Protein AF-A0A353HPY8-F1 (afdb_monomer)

Structure (mmCIF, N/CA/C/O backbone):
data_AF-A0A353HPY8-F1
#
_entry.id   AF-A0A353HPY8-F1
#
loop_
_atom_site.group_PDB
_atom_site.id
_atom_site.type_symbol
_atom_site.label_atom_id
_atom_site.label_alt_id
_atom_site.label_comp_id
_atom_site.label_asym_id
_atom_site.label_entity_id
_atom_site.label_seq_id
_atom_site.pdbx_PDB_ins_code
_atom_site.Cartn_x
_atom_site.Cartn_y
_atom_site.Cartn_z
_atom_site.occupancy
_atom_site.B_iso_or_equiv
_atom_site.auth_seq_id
_atom_site.auth_comp_id
_atom_site.auth_asym_id
_atom_site.auth_atom_id
_atom_site.pdbx_PDB_model_num
ATOM 1 N N . MET A 1 1 ? -19.200 11.605 12.235 1.00 37.03 1 MET A N 1
ATOM 2 C CA . MET A 1 1 ? -19.856 10.286 12.353 1.00 37.03 1 MET A CA 1
ATOM 3 C C . MET A 1 1 ? -18.985 9.487 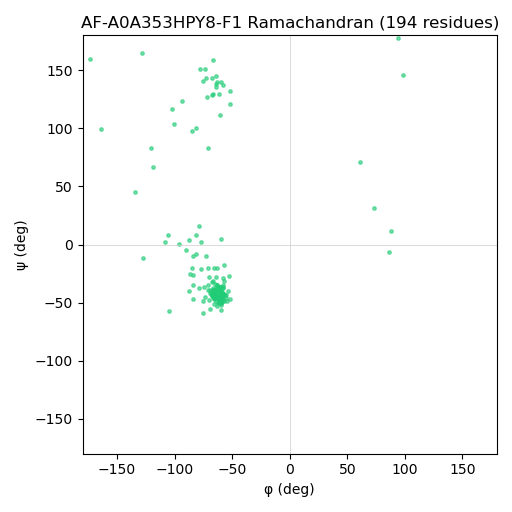13.308 1.00 37.03 1 MET A C 1
ATOM 5 O O . MET A 1 1 ? -17.865 9.171 12.938 1.00 37.03 1 MET A O 1
ATOM 9 N N . ALA A 1 2 ? -19.394 9.345 14.570 1.00 32.19 2 ALA A N 1
ATOM 10 C CA . ALA A 1 2 ? -18.598 8.640 15.575 1.00 32.19 2 ALA A CA 1
ATOM 11 C C . ALA A 1 2 ? -18.643 7.135 15.273 1.00 32.19 2 ALA A C 1
ATOM 13 O O . ALA A 1 2 ? -19.728 6.591 15.072 1.00 32.19 2 ALA A O 1
ATOM 14 N N . PHE A 1 3 ? -17.478 6.497 15.167 1.00 46.81 3 PHE A N 1
ATOM 15 C CA . PHE A 1 3 ? -17.373 5.043 15.061 1.00 46.81 3 PHE A CA 1
ATOM 16 C C . PHE A 1 3 ? -17.915 4.407 16.341 1.00 46.81 3 PHE A C 1
ATOM 18 O O . PHE A 1 3 ? -17.632 4.891 17.432 1.00 46.81 3 PHE A O 1
ATOM 25 N N . ALA A 1 4 ? -18.652 3.305 16.218 1.00 43.03 4 ALA A N 1
ATOM 26 C CA . ALA A 1 4 ? -19.188 2.557 17.357 1.00 43.03 4 ALA A CA 1
ATOM 27 C C . ALA A 1 4 ? -18.137 1.654 18.037 1.00 43.03 4 ALA A C 1
ATOM 29 O O . ALA A 1 4 ? -18.475 0.755 18.803 1.00 43.03 4 ALA A O 1
ATOM 30 N N . SER A 1 5 ? -16.853 1.873 17.759 1.00 50.28 5 SER A N 1
ATOM 31 C CA . SER A 1 5 ? -15.754 1.095 18.309 1.00 50.28 5 SER A CA 1
ATOM 32 C C . SER A 1 5 ? -14.826 2.022 19.089 1.00 50.28 5 SER A C 1
ATOM 34 O O . SER A 1 5 ? -13.763 2.392 18.600 1.00 50.28 5 SER A O 1
ATOM 36 N N . ASP A 1 6 ? -15.173 2.296 20.350 1.00 57.91 6 ASP A N 1
ATOM 37 C CA . ASP A 1 6 ? -14.268 2.836 21.390 1.00 57.91 6 ASP A CA 1
ATOM 38 C C . ASP A 1 6 ? -13.052 1.915 21.666 1.00 57.91 6 ASP A C 1
ATOM 40 O O . ASP A 1 6 ? -12.254 2.128 22.580 1.00 57.91 6 ASP A O 1
ATOM 44 N N . LYS A 1 7 ? -12.905 0.835 20.891 1.00 69.38 7 LYS A N 1
ATOM 45 C CA . LYS A 1 7 ? -11.821 -0.124 20.993 1.00 69.38 7 LYS A CA 1
ATOM 46 C C . LYS A 1 7 ? -10.582 0.406 20.278 1.00 69.38 7 LYS A C 1
ATOM 48 O O . LYS A 1 7 ? -10.433 0.263 19.064 1.00 69.38 7 LYS A O 1
ATOM 53 N N . HIS A 1 8 ? -9.652 0.941 21.062 1.00 77.25 8 HIS A N 1
ATOM 54 C CA . HIS A 1 8 ? -8.287 1.158 20.600 1.00 77.25 8 HIS A CA 1
ATOM 55 C C . HIS A 1 8 ? -7.644 -0.184 20.223 1.00 77.25 8 HIS A C 1
ATOM 57 O O . HIS A 1 8 ? -7.682 -1.126 21.026 1.00 77.25 8 HIS A O 1
ATOM 63 N N . PRO A 1 9 ? -7.052 -0.300 19.024 1.00 82.81 9 PRO A N 1
ATOM 64 C CA . PRO A 1 9 ? -6.385 -1.524 18.628 1.00 82.81 9 PRO A CA 1
ATOM 65 C C . PRO A 1 9 ? -5.139 -1.712 19.499 1.00 82.81 9 PRO A C 1
ATOM 67 O O . PRO A 1 9 ? -4.310 -0.813 19.654 1.00 82.81 9 PRO A O 1
ATOM 70 N N . ALA A 1 10 ? -4.998 -2.891 20.101 1.00 89.44 10 ALA A N 1
ATOM 71 C CA . ALA A 1 10 ? -3.810 -3.201 20.889 1.00 89.44 10 ALA A CA 1
ATOM 72 C C . ALA A 1 10 ? -2.584 -3.296 19.964 1.00 89.44 10 ALA A C 1
ATOM 74 O O . ALA A 1 10 ? -2.678 -3.862 18.875 1.00 89.44 10 ALA A O 1
ATOM 75 N N . TYR A 1 11 ? -1.407 -2.840 20.403 1.00 90.06 11 TYR A N 1
ATOM 76 C CA . TYR A 1 11 ? -0.194 -2.866 19.567 1.00 90.06 11 TYR A CA 1
ATOM 77 C C . TYR A 1 11 ? 0.126 -4.256 18.991 1.00 90.06 11 TYR A C 1
ATOM 79 O O . TYR A 1 11 ? 0.471 -4.375 17.818 1.00 90.06 11 TYR A O 1
ATOM 87 N N . GLY A 1 12 ? -0.052 -5.324 19.778 1.00 93.69 12 GLY A N 1
ATOM 88 C CA . GLY A 1 12 ? 0.147 -6.698 19.300 1.00 93.69 12 GLY A CA 1
ATOM 89 C C . GLY A 1 12 ? -0.875 -7.133 18.242 1.00 93.69 12 GLY A C 1
ATOM 90 O O . GLY A 1 12 ? -0.547 -7.898 17.338 1.00 93.69 12 GLY A O 1
ATOM 91 N N . GLU A 1 13 ? -2.103 -6.613 18.308 1.00 93.69 13 GLU A N 1
ATOM 92 C CA . GLU A 1 13 ? -3.139 -6.878 17.307 1.00 93.69 13 GLU A CA 1
ATOM 93 C C . GLU A 1 13 ? -2.796 -6.208 15.975 1.00 93.69 13 GLU A C 1
ATOM 95 O O . GLU A 1 13 ? -2.914 -6.833 14.925 1.00 93.69 13 GLU A O 1
ATOM 100 N N . VAL A 1 14 ? -2.294 -4.975 16.043 1.00 95.06 14 VAL A N 1
ATOM 101 C CA . VAL A 1 14 ? -1.817 -4.194 14.897 1.00 95.06 14 VAL A CA 1
ATOM 102 C C . VAL A 1 14 ? -0.614 -4.855 14.241 1.00 95.06 14 VAL A C 1
ATOM 104 O O . VAL A 1 14 ? -0.620 -5.054 13.031 1.00 95.06 14 VAL A O 1
ATOM 107 N N . ALA A 1 15 ? 0.387 -5.251 15.029 1.00 96.88 15 ALA A N 1
ATOM 108 C CA . ALA A 1 15 ? 1.559 -5.953 14.517 1.00 96.88 15 ALA A CA 1
ATOM 109 C C . ALA A 1 15 ? 1.169 -7.266 13.820 1.00 96.88 15 ALA A C 1
ATOM 111 O O . ALA A 1 15 ? 1.675 -7.562 12.741 1.00 96.88 15 ALA A O 1
ATOM 112 N N . THR A 1 16 ? 0.222 -8.016 14.396 1.00 97.69 16 THR A N 1
ATOM 113 C CA . THR A 1 16 ? -0.299 -9.255 13.798 1.00 97.69 16 THR A CA 1
ATOM 114 C C . THR A 1 16 ? -1.007 -8.983 12.473 1.00 97.69 16 THR A C 1
ATOM 116 O O . THR A 1 16 ? -0.735 -9.666 11.489 1.00 97.69 16 THR A O 1
ATOM 119 N N . LEU A 1 17 ? -1.875 -7.968 12.416 1.00 97.19 17 LEU A N 1
ATOM 120 C CA . LEU A 1 17 ? -2.553 -7.595 11.176 1.00 97.19 17 LEU A CA 1
ATOM 121 C C . LEU A 1 17 ? -1.546 -7.174 10.099 1.00 97.19 17 LEU A C 1
ATOM 123 O O . LEU A 1 17 ? -1.622 -7.666 8.980 1.00 97.19 17 LEU A O 1
ATOM 127 N N . ILE A 1 18 ? -0.580 -6.314 10.435 1.00 98.12 18 ILE A N 1
ATOM 128 C CA . ILE A 1 18 ? 0.465 -5.883 9.497 1.00 98.12 18 ILE A CA 1
ATOM 129 C C . ILE A 1 18 ? 1.272 -7.088 9.004 1.00 98.12 18 ILE A C 1
ATOM 131 O O . ILE A 1 18 ? 1.556 -7.178 7.813 1.00 98.12 18 ILE A O 1
ATOM 135 N N . ALA A 1 19 ? 1.609 -8.034 9.883 1.00 98.31 19 ALA A N 1
AT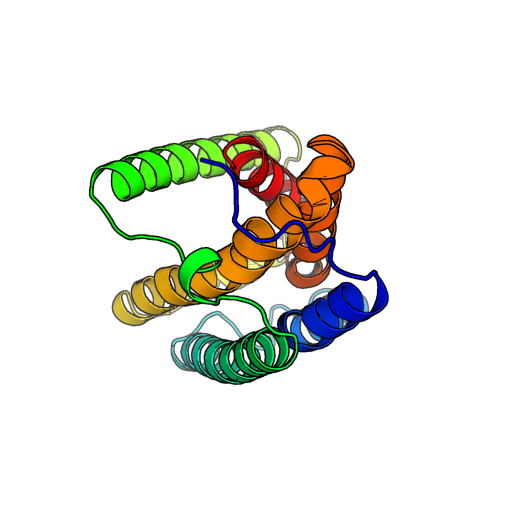OM 136 C CA . ALA A 1 19 ? 2.332 -9.240 9.498 1.00 98.31 19 ALA A CA 1
ATOM 137 C C . ALA A 1 19 ? 1.529 -10.112 8.518 1.00 98.31 19 ALA A C 1
ATOM 139 O O . ALA A 1 19 ? 2.089 -10.559 7.520 1.00 98.31 19 ALA A O 1
ATOM 140 N N . ILE A 1 20 ? 0.227 -10.307 8.760 1.00 98.25 20 ILE A N 1
ATOM 141 C CA . ILE A 1 20 ? -0.655 -11.067 7.860 1.00 98.25 20 ILE A CA 1
ATOM 142 C C . ILE A 1 20 ? -0.805 -10.342 6.518 1.00 98.25 20 ILE A C 1
ATOM 144 O O . ILE A 1 20 ? -0.611 -10.949 5.471 1.00 98.25 20 ILE A O 1
ATOM 148 N N . SER A 1 21 ? -1.140 -9.051 6.543 1.00 97.94 21 SER A N 1
ATOM 149 C CA . SER A 1 21 ? -1.504 -8.306 5.337 1.00 97.94 21 SER A CA 1
ATOM 150 C C . SER A 1 21 ? -0.295 -7.877 4.501 1.00 97.94 21 SER A C 1
ATOM 152 O O . SER A 1 21 ? -0.349 -7.862 3.275 1.00 97.94 21 SER A O 1
ATOM 154 N N . PHE A 1 22 ? 0.805 -7.499 5.144 1.00 98.38 22 PHE A N 1
ATOM 155 C CA . PHE A 1 22 ? 1.928 -6.845 4.472 1.00 98.38 22 PHE A CA 1
ATOM 156 C C . PHE A 1 22 ? 3.274 -7.511 4.737 1.00 98.38 22 PHE A C 1
ATOM 158 O O . PHE A 1 22 ? 4.233 -7.202 4.037 1.00 98.38 22 PHE A O 1
ATOM 165 N N . GLY A 1 23 ? 3.370 -8.442 5.692 1.00 98.06 23 GLY A N 1
ATOM 166 C CA . GLY A 1 23 ? 4.642 -9.054 6.085 1.00 98.06 23 GLY A CA 1
ATOM 167 C C . GLY A 1 23 ? 5.374 -9.723 4.921 1.00 98.06 23 GLY A C 1
ATOM 168 O O . GLY A 1 23 ? 6.576 -9.517 4.757 1.00 98.06 23 GLY A O 1
ATOM 169 N N . TRP A 1 24 ? 4.647 -10.448 4.063 1.00 97.31 24 TRP A N 1
ATOM 170 C CA . TRP A 1 24 ? 5.225 -11.048 2.856 1.00 97.31 24 TRP A CA 1
ATOM 171 C C . TRP A 1 24 ? 5.763 -9.994 1.877 1.00 97.31 24 TRP A C 1
ATOM 173 O O . TRP A 1 24 ? 6.903 -10.099 1.428 1.00 97.31 24 TRP A O 1
ATOM 183 N N . PHE A 1 25 ? 4.988 -8.942 1.595 1.00 97.25 25 PHE A N 1
ATOM 184 C CA . PHE A 1 25 ? 5.401 -7.866 0.689 1.00 97.25 25 PHE A CA 1
ATOM 185 C C . PHE A 1 25 ? 6.577 -7.052 1.246 1.00 97.25 25 PHE A C 1
ATOM 187 O O . PHE A 1 25 ? 7.489 -6.703 0.503 1.00 97.25 25 PHE A O 1
ATOM 194 N N . MET A 1 26 ? 6.611 -6.804 2.559 1.00 97.94 26 MET A N 1
ATOM 195 C CA . MET A 1 26 ? 7.747 -6.171 3.235 1.00 97.94 26 MET A CA 1
ATOM 196 C C . MET A 1 26 ? 9.012 -7.020 3.124 1.00 97.94 26 MET A C 1
ATOM 198 O O . MET A 1 26 ? 10.068 -6.490 2.786 1.00 97.94 26 MET A O 1
ATOM 202 N N . LEU A 1 27 ? 8.914 -8.329 3.377 1.00 96.88 27 LEU A N 1
ATOM 203 C CA . LEU A 1 27 ? 10.048 -9.242 3.247 1.00 96.88 27 LEU A CA 1
ATOM 204 C C . LEU A 1 27 ? 10.565 -9.269 1.805 1.00 96.88 27 LEU A C 1
ATOM 206 O O . LEU A 1 27 ? 11.756 -9.065 1.587 1.00 96.88 27 LEU A O 1
ATOM 210 N N . ALA A 1 28 ? 9.675 -9.450 0.826 1.00 94.75 28 ALA A N 1
ATOM 211 C CA . ALA A 1 28 ? 10.030 -9.438 -0.591 1.00 94.75 28 ALA A CA 1
ATOM 212 C C . ALA A 1 28 ? 10.677 -8.107 -1.008 1.00 94.75 28 ALA A C 1
ATOM 214 O O . ALA A 1 28 ? 11.677 -8.096 -1.722 1.00 94.75 28 ALA A O 1
ATOM 215 N N . SER A 1 29 ? 10.156 -6.987 -0.502 1.00 94.69 29 SER A N 1
ATOM 216 C CA . SER A 1 29 ? 10.693 -5.649 -0.749 1.00 94.69 29 SER A CA 1
ATOM 217 C C . SER A 1 29 ? 12.105 -5.472 -0.178 1.00 94.69 29 SER A C 1
ATOM 219 O O . SER A 1 29 ? 12.987 -4.949 -0.858 1.00 94.69 29 SER A O 1
ATOM 221 N N . VAL A 1 30 ? 12.360 -5.960 1.041 1.00 94.81 30 VAL A N 1
ATOM 222 C CA . VAL A 1 30 ? 13.698 -5.939 1.654 1.00 94.81 30 VAL A CA 1
ATOM 223 C C . VAL A 1 30 ? 14.671 -6.830 0.886 1.00 94.81 30 VAL A C 1
ATOM 225 O O . VAL A 1 30 ? 15.778 -6.386 0.593 1.00 94.81 30 VAL A O 1
ATOM 228 N N . LEU A 1 31 ? 14.265 -8.049 0.526 1.00 94.69 31 LEU A N 1
ATOM 229 C CA . LEU A 1 31 ? 15.102 -8.963 -0.255 1.00 94.69 31 LEU A CA 1
ATOM 230 C C . LEU A 1 31 ? 15.462 -8.364 -1.619 1.00 94.69 31 LEU A C 1
ATOM 232 O O . LEU A 1 31 ? 16.625 -8.394 -1.998 1.00 94.69 31 LEU A O 1
ATOM 236 N N . ALA A 1 32 ? 14.517 -7.710 -2.300 1.00 92.12 32 ALA A N 1
ATOM 237 C CA . ALA A 1 32 ? 14.796 -7.016 -3.555 1.00 92.12 32 ALA A CA 1
ATOM 238 C C . ALA A 1 32 ? 15.849 -5.906 -3.395 1.00 92.12 32 ALA A C 1
ATOM 240 O O . ALA A 1 32 ? 16.691 -5.732 -4.271 1.00 92.12 32 ALA A O 1
ATOM 241 N N . VAL A 1 33 ? 15.840 -5.166 -2.281 1.00 92.75 33 VAL A N 1
ATOM 242 C CA . VAL A 1 33 ? 16.875 -4.158 -1.989 1.00 92.75 33 VAL A CA 1
ATOM 243 C C . VAL A 1 33 ? 18.230 -4.818 -1.720 1.00 92.75 33 VAL A C 1
ATOM 245 O O . VAL A 1 33 ? 19.248 -4.326 -2.207 1.00 92.75 33 VAL A O 1
ATOM 248 N N . LEU A 1 34 ? 18.256 -5.917 -0.959 1.00 94.06 34 LEU A N 1
ATOM 249 C CA . LEU A 1 34 ? 19.484 -6.660 -0.650 1.00 94.06 34 LEU A CA 1
ATOM 250 C C . LEU A 1 34 ? 20.111 -7.290 -1.901 1.00 94.06 34 LEU A C 1
ATOM 252 O O . LEU A 1 34 ? 21.334 -7.296 -2.022 1.00 94.06 34 LEU A O 1
ATOM 256 N N . ASP A 1 35 ? 19.283 -7.712 -2.855 1.00 91.56 35 ASP A N 1
ATOM 257 C CA . ASP A 1 35 ? 19.701 -8.245 -4.155 1.00 91.56 35 ASP A CA 1
ATOM 258 C C . ASP A 1 35 ? 20.040 -7.143 -5.180 1.00 91.56 35 ASP A C 1
ATOM 260 O O . ASP A 1 35 ? 20.267 -7.423 -6.357 1.00 91.56 35 ASP A O 1
ATOM 264 N N . GLY A 1 36 ? 20.084 -5.873 -4.758 1.00 90.06 36 GLY A N 1
ATOM 265 C CA . GLY A 1 36 ? 20.479 -4.756 -5.617 1.00 90.06 36 GLY A CA 1
ATOM 266 C C . GLY A 1 36 ? 19.431 -4.371 -6.662 1.00 90.06 36 GLY A C 1
ATOM 267 O O . GLY A 1 36 ? 19.793 -3.895 -7.735 1.00 90.06 36 GLY A O 1
ATOM 268 N N . PHE A 1 37 ? 18.146 -4.543 -6.341 1.00 88.31 37 PHE A N 1
ATOM 269 C CA . PHE A 1 37 ? 16.996 -4.288 -7.211 1.00 88.31 37 PHE A CA 1
ATOM 270 C C . PHE A 1 37 ? 17.013 -5.157 -8.478 1.00 88.31 37 PHE A C 1
ATOM 272 O O . PHE A 1 37 ? 17.243 -4.644 -9.573 1.00 88.31 37 PHE A O 1
ATOM 279 N N . PRO A 1 38 ? 16.764 -6.475 -8.374 1.00 80.50 38 PRO A N 1
ATOM 280 C CA . PRO A 1 38 ? 16.817 -7.383 -9.517 1.00 80.50 38 PRO A CA 1
ATOM 281 C C . PRO A 1 38 ? 15.640 -7.134 -10.478 1.00 80.50 38 PRO A C 1
ATOM 283 O O . PRO A 1 38 ? 14.611 -7.803 -10.423 1.00 80.50 38 PRO A O 1
ATOM 286 N N . VAL A 1 39 ? 15.770 -6.153 -11.375 1.00 68.12 39 VAL A N 1
ATOM 287 C CA . VAL A 1 39 ? 14.668 -5.736 -12.262 1.00 68.12 39 VAL A CA 1
ATOM 288 C C . VAL A 1 39 ? 14.439 -6.699 -13.435 1.00 68.12 39 VAL A C 1
ATOM 290 O O . VAL A 1 39 ? 13.359 -6.751 -14.019 1.00 68.12 39 VAL A O 1
ATOM 293 N N . SER A 1 40 ? 15.442 -7.501 -13.780 1.00 57.72 40 SER A N 1
ATOM 294 C CA . SER A 1 40 ? 15.409 -8.437 -14.908 1.00 57.72 40 SER A CA 1
ATOM 295 C C . SER A 1 40 ? 14.693 -9.762 -14.613 1.00 57.72 40 SER A C 1
ATOM 297 O O . SER A 1 40 ? 14.474 -10.539 -15.539 1.00 57.72 40 SER A O 1
ATOM 299 N N . ALA A 1 41 ? 14.312 -10.034 -13.358 1.00 55.41 41 ALA A N 1
ATOM 300 C CA . ALA A 1 41 ? 13.783 -11.341 -12.961 1.00 55.41 41 ALA A CA 1
ATOM 301 C C . ALA A 1 41 ? 12.271 -11.527 -13.215 1.00 55.41 41 ALA A C 1
ATOM 303 O O . ALA A 1 41 ? 11.840 -12.663 -13.404 1.00 55.41 41 ALA A O 1
ATOM 304 N N . ALA A 1 42 ? 11.462 -10.456 -13.253 1.00 64.25 42 ALA A N 1
ATOM 305 C CA . ALA A 1 42 ? 10.027 -10.546 -13.568 1.00 64.25 42 ALA A CA 1
ATOM 306 C C . ALA A 1 42 ? 9.410 -9.173 -13.931 1.00 64.25 42 ALA A C 1
ATOM 308 O O . ALA A 1 42 ? 9.067 -8.405 -13.030 1.00 64.25 42 ALA A O 1
ATOM 309 N N . PRO A 1 43 ? 9.230 -8.831 -15.222 1.00 78.81 43 PRO A N 1
ATOM 310 C CA . PRO A 1 43 ? 8.497 -7.625 -15.606 1.00 78.81 43 PRO A CA 1
ATOM 311 C C . PRO A 1 43 ? 7.012 -7.729 -15.234 1.00 78.81 43 PRO A C 1
ATOM 313 O O . PRO A 1 43 ? 6.465 -8.830 -15.121 1.00 78.81 43 PRO A O 1
ATOM 316 N N . PHE A 1 44 ? 6.331 -6.582 -15.114 1.00 89.56 44 PHE A N 1
ATOM 317 C CA . PHE A 1 44 ? 4.878 -6.571 -14.936 1.00 89.56 44 PHE A CA 1
ATOM 318 C C . PHE A 1 44 ? 4.196 -7.241 -16.137 1.00 89.56 44 PHE A C 1
ATOM 320 O O . PHE A 1 44 ? 4.199 -6.730 -17.259 1.00 89.56 44 PHE A O 1
ATOM 327 N N . SER A 1 45 ? 3.608 -8.401 -15.879 1.00 93.69 45 SER A N 1
ATOM 328 C CA . SER A 1 45 ? 2.876 -9.236 -16.827 1.00 93.69 45 SER A CA 1
ATOM 329 C C . SER A 1 45 ? 1.507 -9.593 -16.254 1.00 93.69 45 SER A C 1
ATOM 331 O O . SER A 1 45 ? 1.284 -9.480 -15.045 1.00 93.69 45 SER A O 1
ATOM 333 N N . ASP A 1 46 ? 0.603 -10.082 -17.102 1.00 96.50 46 ASP A N 1
ATOM 334 C CA . ASP A 1 46 ? -0.705 -10.559 -16.646 1.00 96.50 46 ASP A CA 1
ATOM 335 C C . ASP A 1 46 ? -0.561 -11.636 -15.570 1.00 96.50 46 ASP A C 1
ATOM 337 O O . ASP A 1 46 ? -1.179 -11.541 -14.514 1.00 96.50 46 ASP A O 1
ATOM 341 N N . THR A 1 47 ? 0.329 -12.608 -15.783 1.00 95.62 47 THR A N 1
ATOM 342 C CA . THR A 1 47 ? 0.582 -13.689 -14.825 1.00 95.62 47 THR A CA 1
ATOM 343 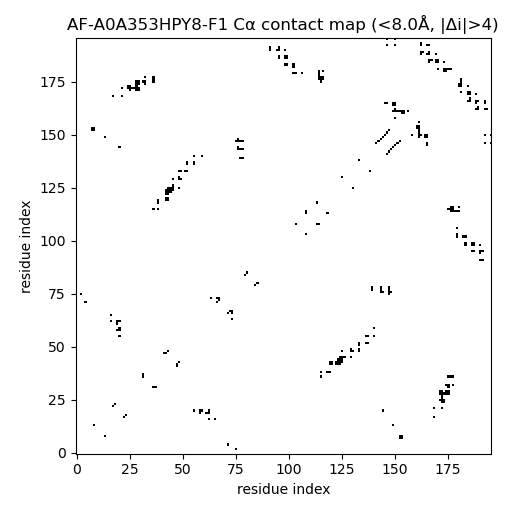C C . THR A 1 47 ? 1.053 -13.159 -13.472 1.00 95.62 47 THR A C 1
ATOM 345 O O . THR A 1 47 ? 0.531 -13.580 -12.440 1.00 95.62 47 THR A O 1
ATOM 348 N N . SER A 1 48 ? 2.009 -12.221 -13.448 1.00 93.69 48 SER A N 1
ATOM 349 C CA . SER A 1 48 ? 2.514 -11.670 -12.183 1.00 93.69 48 SER A CA 1
ATOM 350 C C . SER A 1 48 ? 1.457 -10.843 -11.448 1.00 93.69 48 SER A C 1
ATOM 352 O O . SER A 1 48 ? 1.346 -10.941 -10.229 1.00 93.69 48 SER A O 1
ATOM 354 N N . LEU A 1 49 ? 0.658 -10.051 -12.173 1.00 96.12 49 LEU A N 1
ATOM 355 C CA . LEU A 1 49 ? -0.376 -9.202 -11.572 1.00 96.12 49 LEU A CA 1
ATOM 356 C C . LEU A 1 49 ? -1.588 -10.015 -11.098 1.00 96.12 49 LEU A C 1
ATOM 358 O O . LEU A 1 49 ? -2.134 -9.738 -10.035 1.00 96.12 49 LEU A O 1
ATOM 362 N N . ILE A 1 50 ? -1.976 -11.064 -11.827 1.00 97.75 50 ILE A N 1
ATOM 363 C CA . ILE A 1 50 ? -2.986 -12.024 -11.362 1.00 97.75 50 ILE A CA 1
ATOM 364 C C . ILE A 1 50 ? -2.477 -12.756 -10.115 1.00 97.75 50 ILE A C 1
ATOM 366 O O . ILE A 1 50 ? -3.226 -12.919 -9.154 1.00 97.75 50 ILE A O 1
ATOM 370 N N . GLY A 1 51 ? -1.201 -13.155 -10.090 1.00 96.75 51 GLY A N 1
ATOM 371 C CA . GLY A 1 51 ? -0.573 -13.743 -8.905 1.00 96.75 51 GLY A CA 1
ATOM 372 C C . GLY A 1 51 ? -0.615 -12.815 -7.686 1.00 96.75 51 GLY A C 1
ATOM 373 O O . GLY A 1 51 ? -0.936 -13.269 -6.584 1.00 96.75 51 GLY A O 1
ATOM 374 N N . LEU A 1 52 ? -0.367 -11.514 -7.884 1.00 96.12 52 LEU A N 1
ATOM 375 C CA . LEU A 1 52 ? -0.529 -10.490 -6.849 1.00 96.12 52 LEU A CA 1
ATOM 376 C C . LEU A 1 52 ? -1.974 -10.439 -6.342 1.00 96.12 52 LEU A C 1
ATOM 378 O O . LEU A 1 52 ? -2.189 -10.596 -5.144 1.00 96.12 52 LEU A O 1
ATOM 382 N N . ILE A 1 53 ? -2.953 -10.320 -7.244 1.00 98.06 53 ILE A N 1
ATOM 383 C CA . ILE A 1 53 ? -4.382 -10.296 -6.894 1.00 98.06 53 ILE A CA 1
ATOM 384 C C . ILE A 1 53 ? -4.767 -11.522 -6.058 1.00 98.06 53 ILE A C 1
ATOM 386 O O . ILE A 1 53 ? -5.407 -11.394 -5.018 1.00 98.06 53 ILE A O 1
ATOM 390 N N . VAL A 1 54 ? -4.378 -12.726 -6.489 1.00 98.38 54 VAL A N 1
ATOM 391 C CA . VAL A 1 54 ? -4.683 -13.965 -5.756 1.00 98.38 54 VAL A CA 1
ATOM 392 C C . VAL A 1 54 ? -4.055 -13.937 -4.362 1.00 98.38 54 VAL A C 1
ATOM 394 O O . VAL A 1 54 ? -4.712 -14.299 -3.386 1.00 98.38 54 VAL A O 1
ATOM 397 N N . THR A 1 55 ? -2.810 -13.472 -4.256 1.00 98.00 55 THR A N 1
ATOM 398 C CA . THR A 1 55 ? -2.109 -13.338 -2.973 1.00 98.00 55 THR A CA 1
ATOM 399 C C . THR A 1 55 ? -2.843 -12.369 -2.047 1.00 98.00 55 THR A C 1
ATOM 401 O O . THR A 1 55 ? -3.137 -12.720 -0.907 1.00 98.00 55 THR A O 1
ATOM 404 N N . GLU A 1 56 ? -3.208 -11.184 -2.535 1.00 98.12 56 GLU A N 1
ATOM 405 C CA . GLU A 1 56 ? -3.950 -10.175 -1.770 1.00 98.12 56 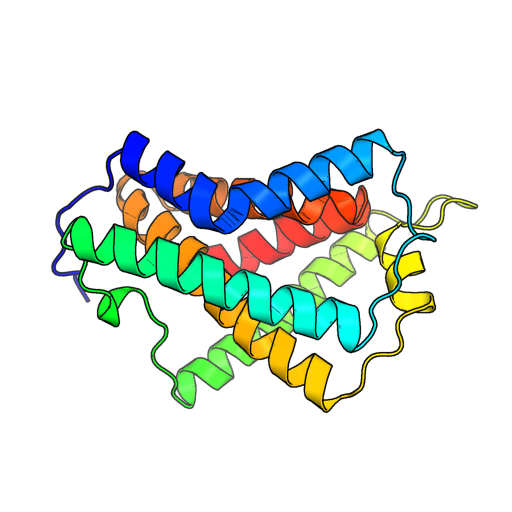GLU A CA 1
ATOM 406 C C . GLU A 1 56 ? -5.327 -10.671 -1.334 1.00 98.12 56 GLU A C 1
ATOM 408 O O . GLU A 1 56 ? -5.733 -10.438 -0.200 1.00 98.12 56 GLU A O 1
ATOM 413 N N . LEU A 1 57 ? -6.041 -11.411 -2.184 1.00 98.31 57 LEU A N 1
ATOM 414 C CA . LEU A 1 57 ? -7.323 -12.008 -1.811 1.00 98.31 57 LEU A CA 1
ATOM 415 C C . LEU A 1 57 ? -7.161 -13.014 -0.666 1.00 98.31 57 LEU A C 1
ATOM 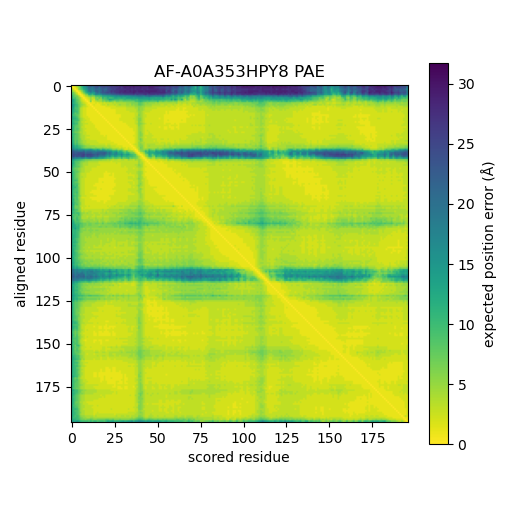417 O O . LEU A 1 57 ? -7.932 -12.977 0.294 1.00 98.31 57 LEU A O 1
ATOM 421 N N . VAL A 1 58 ? -6.146 -13.880 -0.726 1.00 98.56 58 VAL A N 1
ATOM 422 C CA . VAL A 1 58 ? -5.862 -14.851 0.342 1.00 98.56 58 VAL A CA 1
ATOM 423 C C . VAL A 1 58 ? -5.491 -14.135 1.642 1.00 98.56 58 VAL A C 1
ATOM 425 O O . VAL A 1 58 ? -6.119 -14.376 2.676 1.00 98.56 58 VAL A O 1
ATOM 428 N N . LEU A 1 59 ? -4.512 -13.229 1.603 1.00 98.50 59 LEU A N 1
ATOM 429 C CA . LEU A 1 59 ? -4.069 -12.484 2.785 1.00 98.50 59 LEU A CA 1
ATOM 430 C C . LEU A 1 59 ? -5.184 -11.588 3.338 1.00 98.50 59 LEU A C 1
ATOM 432 O O . LEU A 1 59 ? -5.340 -11.469 4.552 1.00 98.50 59 LEU A O 1
ATOM 436 N N . GLY A 1 60 ? -6.010 -11.022 2.463 1.00 97.94 60 GLY A N 1
ATOM 437 C CA . GLY A 1 60 ? -7.128 -10.155 2.811 1.00 97.94 60 GLY A CA 1
ATOM 438 C C . GLY A 1 60 ? -8.227 -10.917 3.532 1.00 97.94 60 GLY A C 1
ATOM 439 O O . GLY A 1 60 ? -8.704 -10.465 4.571 1.00 97.94 60 GLY A O 1
ATOM 440 N N . VAL A 1 61 ? -8.579 -12.112 3.050 1.00 98.31 61 VAL A N 1
ATOM 441 C CA . VAL A 1 61 ? -9.522 -13.004 3.741 1.00 98.31 61 VAL A CA 1
ATOM 442 C C . VAL A 1 61 ? -8.988 -13.402 5.117 1.00 98.31 61 VAL A C 1
ATOM 444 O O . VAL A 1 61 ? -9.738 -13.348 6.092 1.00 98.31 61 VAL A O 1
ATOM 447 N N . LEU A 1 62 ? -7.702 -13.748 5.229 1.00 98.56 62 LEU A N 1
ATOM 448 C CA . LEU A 1 62 ? -7.083 -14.088 6.515 1.00 98.56 62 LEU A CA 1
ATOM 449 C C . LEU A 1 62 ? -7.094 -12.900 7.488 1.00 98.56 62 LEU A C 1
ATOM 451 O O . LEU A 1 62 ? -7.487 -13.054 8.645 1.00 98.56 62 LEU A O 1
ATOM 455 N N . ALA A 1 63 ? -6.721 -11.710 7.020 1.00 98.19 63 ALA A N 1
ATOM 456 C CA . ALA A 1 63 ? -6.696 -10.485 7.810 1.00 98.19 63 ALA A CA 1
ATOM 457 C C . ALA A 1 63 ? -8.100 -10.061 8.269 1.00 98.19 63 ALA A C 1
ATOM 459 O O . ALA A 1 63 ? -8.314 -9.781 9.448 1.00 98.19 63 ALA A O 1
ATOM 460 N N . LEU A 1 64 ? -9.091 -10.079 7.373 1.00 97.25 64 LEU A N 1
ATOM 461 C CA . LEU A 1 64 ? -10.485 -9.789 7.716 1.00 97.25 64 LEU A CA 1
ATOM 462 C C . LEU A 1 64 ? -11.069 -10.846 8.661 1.00 97.25 64 LEU A C 1
ATOM 464 O O . LEU A 1 64 ? -11.777 -10.495 9.604 1.00 97.25 64 LEU A O 1
ATOM 468 N N . GLY A 1 65 ? -10.748 -12.127 8.457 1.00 97.81 65 GLY A N 1
ATOM 469 C CA . GLY A 1 65 ? -11.126 -13.215 9.359 1.00 97.81 65 GLY A CA 1
ATOM 470 C C . GLY A 1 65 ? -10.547 -13.021 10.761 1.00 97.81 65 GLY A C 1
ATOM 471 O O . GLY A 1 65 ? -11.270 -13.139 11.752 1.00 97.81 65 GLY A O 1
ATOM 472 N N . TYR A 1 66 ? -9.276 -12.622 10.845 1.00 97.75 66 TYR A N 1
ATOM 473 C CA . TYR A 1 66 ? -8.631 -12.247 12.098 1.00 97.75 66 TYR A CA 1
ATOM 474 C C . TYR A 1 66 ? -9.347 -11.068 12.772 1.00 97.75 66 TYR A C 1
ATOM 476 O O . TYR A 1 66 ? -9.748 -11.180 13.928 1.00 97.75 66 TYR A O 1
ATOM 484 N N . LEU A 1 67 ? -9.608 -9.969 12.059 1.00 95.62 67 LEU A N 1
ATOM 485 C CA . LEU A 1 67 ? -10.329 -8.818 12.620 1.00 95.62 67 LEU A CA 1
ATOM 486 C C . LEU A 1 67 ? -11.744 -9.190 13.083 1.00 95.62 67 LEU A C 1
ATOM 488 O O . LEU A 1 67 ? -12.176 -8.784 14.165 1.00 95.62 67 LEU A O 1
ATOM 492 N N . ARG A 1 68 ? -12.451 -10.029 12.321 1.00 95.50 68 ARG A N 1
ATOM 493 C CA . ARG A 1 68 ? -13.778 -10.527 12.696 1.00 95.50 68 ARG A CA 1
ATOM 494 C C . ARG A 1 68 ? -13.737 -11.363 13.971 1.00 95.50 68 ARG A C 1
ATOM 496 O O . ARG A 1 68 ? -14.618 -11.189 14.816 1.00 95.50 68 ARG A O 1
ATOM 503 N N . TYR A 1 69 ? -12.734 -12.231 14.114 1.00 96.31 69 TYR A N 1
ATOM 504 C CA . TYR A 1 69 ? -12.484 -13.012 15.330 1.00 96.31 69 TYR A CA 1
ATOM 505 C C . TYR A 1 69 ? -12.201 -12.103 16.533 1.00 96.31 69 TYR A C 1
ATOM 507 O O . TYR A 1 69 ? -12.675 -12.354 17.637 1.00 96.31 69 TYR A O 1
ATOM 515 N N . ARG A 1 70 ? -11.506 -10.984 16.307 1.00 93.94 70 ARG A N 1
ATOM 516 C CA . ARG A 1 70 ? -11.235 -9.951 17.318 1.00 93.94 70 ARG A CA 1
ATOM 517 C C . ARG A 1 70 ? -12.435 -9.039 17.612 1.00 93.94 70 ARG A C 1
ATOM 519 O O . ARG A 1 70 ? -12.312 -8.137 18.441 1.00 93.94 70 ARG A O 1
ATOM 526 N N . GLY A 1 71 ? -13.585 -9.276 16.980 1.00 92.69 71 GLY A N 1
ATOM 527 C CA . GLY A 1 71 ? -14.839 -8.569 17.245 1.00 92.69 71 GLY A CA 1
ATOM 528 C C . GLY A 1 71 ? -15.043 -7.281 16.446 1.00 92.69 71 GLY A C 1
ATOM 529 O O . GLY A 1 71 ? -15.962 -6.534 16.761 1.00 92.69 71 GLY A O 1
ATOM 530 N N . TYR A 1 72 ? -14.227 -7.010 15.423 1.00 92.88 72 TYR A N 1
ATOM 531 C CA . TYR A 1 72 ? -14.422 -5.839 14.564 1.00 92.88 72 TYR A CA 1
ATOM 532 C C . TYR A 1 72 ? -15.629 -6.004 13.633 1.00 92.88 72 TYR A C 1
ATOM 534 O O . TYR A 1 72 ? -15.882 -7.081 13.079 1.00 92.88 72 TYR A O 1
ATOM 542 N N . VAL A 1 73 ? -16.342 -4.898 13.410 1.00 92.19 73 VAL A N 1
ATOM 543 C CA . VAL A 1 73 ? -17.425 -4.802 12.427 1.00 92.19 73 VAL A CA 1
ATOM 544 C C . VAL A 1 73 ? -16.818 -4.478 11.063 1.00 92.19 73 VAL A C 1
ATOM 546 O O . VAL A 1 73 ? -16.529 -3.329 10.745 1.00 92.19 73 VAL A O 1
ATOM 549 N N . LEU A 1 74 ? -16.620 -5.502 10.230 1.00 92.56 74 LEU A N 1
ATOM 550 C CA . LEU A 1 74 ? -15.895 -5.363 8.955 1.00 92.56 74 LEU A CA 1
ATOM 551 C C . LEU A 1 74 ? -16.507 -4.328 7.994 1.00 92.56 74 LEU A C 1
ATOM 553 O O . LEU A 1 74 ? -15.790 -3.697 7.225 1.00 92.56 74 LEU A O 1
ATOM 557 N N . GLN A 1 75 ? -17.822 -4.116 8.061 1.00 91.12 75 GLN A N 1
ATOM 558 C CA . GLN A 1 75 ? -18.543 -3.140 7.233 1.00 91.12 75 GLN A CA 1
ATOM 559 C C . GLN A 1 75 ? -18.106 -1.688 7.479 1.00 91.12 75 GLN A C 1
ATOM 561 O O . GLN A 1 75 ? -18.365 -0.820 6.649 1.00 91.12 75 GLN A O 1
ATOM 566 N N . GLU A 1 76 ? -17.485 -1.412 8.625 1.00 89.19 76 GLU A N 1
ATOM 567 C CA . GLU A 1 76 ? -16.963 -0.088 8.957 1.00 89.19 76 GLU A CA 1
ATOM 568 C C . GLU A 1 76 ? -15.556 0.145 8.386 1.00 89.19 76 GLU A C 1
ATOM 570 O O . GLU A 1 76 ? -15.141 1.291 8.218 1.00 89.19 76 GLU A O 1
ATOM 575 N N . LEU A 1 77 ? -14.834 -0.932 8.060 1.00 88.56 77 LEU A N 1
ATOM 576 C CA . LEU A 1 77 ? -13.487 -0.879 7.487 1.00 88.56 77 LEU A CA 1
ATOM 577 C C . LEU A 1 77 ? -13.523 -0.698 5.969 1.00 88.56 77 LEU A C 1
ATOM 579 O O . LEU A 1 77 ? -12.665 -0.022 5.408 1.00 88.56 77 LEU A O 1
ATOM 583 N N . LEU A 1 78 ? -14.519 -1.297 5.314 1.00 88.44 78 LEU A N 1
ATOM 584 C CA . LEU A 1 78 ? -14.626 -1.302 3.860 1.00 88.44 78 LEU A CA 1
ATOM 585 C C . LEU A 1 78 ? -15.090 0.062 3.318 1.00 88.44 78 LEU A C 1
ATOM 587 O O . LEU A 1 78 ? -15.996 0.684 3.890 1.00 88.44 78 LEU A O 1
ATOM 591 N N . PRO A 1 79 ? -14.527 0.524 2.186 1.00 85.44 79 PRO A N 1
ATOM 592 C CA . PRO A 1 79 ? -15.009 1.721 1.517 1.00 85.44 79 PRO A CA 1
ATOM 593 C C . PRO A 1 79 ? -16.445 1.521 1.018 1.00 85.44 79 PRO A C 1
ATOM 595 O O . PRO A 1 79 ? -16.842 0.436 0.592 1.00 85.44 79 PRO A O 1
ATOM 598 N N . ARG A 1 80 ? -17.236 2.597 1.059 1.00 88.75 80 ARG A N 1
ATOM 599 C CA . ARG A 1 80 ? -18.618 2.612 0.563 1.00 88.75 80 ARG A CA 1
ATOM 600 C C . ARG A 1 80 ? -18.637 3.266 -0.819 1.00 88.75 80 ARG A C 1
ATOM 602 O O . ARG A 1 80 ? -18.510 4.489 -0.888 1.00 88.75 80 ARG A O 1
ATOM 609 N N . PRO A 1 81 ? -18.760 2.494 -1.910 1.00 86.56 81 PRO A N 1
ATOM 610 C CA . PRO A 1 81 ? -18.726 3.056 -3.252 1.00 86.56 81 PRO A CA 1
ATOM 611 C C . PRO A 1 81 ? -19.917 3.992 -3.479 1.00 86.56 81 PRO A C 1
ATOM 613 O O . PRO A 1 81 ? -21.049 3.698 -3.097 1.00 86.56 81 PRO A O 1
ATOM 616 N N . GLY A 1 82 ? -19.656 5.127 -4.118 1.00 93.12 82 GLY A N 1
ATOM 617 C CA . GLY A 1 82 ? -20.667 6.112 -4.485 1.00 93.12 82 GLY A CA 1
ATOM 618 C C . GLY A 1 82 ? -20.056 7.219 -5.335 1.00 93.12 82 GLY A C 1
ATOM 619 O O . GLY A 1 82 ? -18.847 7.432 -5.295 1.00 93.12 82 GLY A O 1
ATOM 620 N N . TRP A 1 83 ? -20.877 7.951 -6.091 1.00 93.81 83 TRP A N 1
ATOM 621 C CA . TRP A 1 83 ? -20.374 8.934 -7.062 1.00 93.81 83 TRP A CA 1
ATOM 622 C C . TRP A 1 83 ? -19.525 10.042 -6.453 1.00 93.81 83 TRP A C 1
ATOM 624 O O . TRP A 1 83 ? -18.525 10.447 -7.040 1.00 93.81 83 TRP A O 1
ATOM 634 N N . ARG A 1 84 ? -19.881 10.485 -5.246 1.00 93.75 84 ARG A N 1
ATOM 635 C CA . ARG A 1 84 ? -19.061 11.430 -4.491 1.00 93.75 84 ARG A CA 1
ATOM 636 C C . ARG A 1 84 ? -17.687 10.841 -4.156 1.00 93.75 84 ARG A C 1
ATOM 638 O O . ARG A 1 84 ? -16.687 11.507 -4.385 1.00 93.75 84 ARG A O 1
ATOM 645 N N . GLY A 1 85 ? -17.642 9.590 -3.698 1.00 90.94 85 GLY A N 1
ATOM 646 C CA . GLY A 1 85 ? -16.388 8.886 -3.429 1.00 90.94 85 GLY A CA 1
ATOM 647 C C . GLY A 1 85 ? -15.548 8.679 -4.693 1.00 90.94 85 GLY A 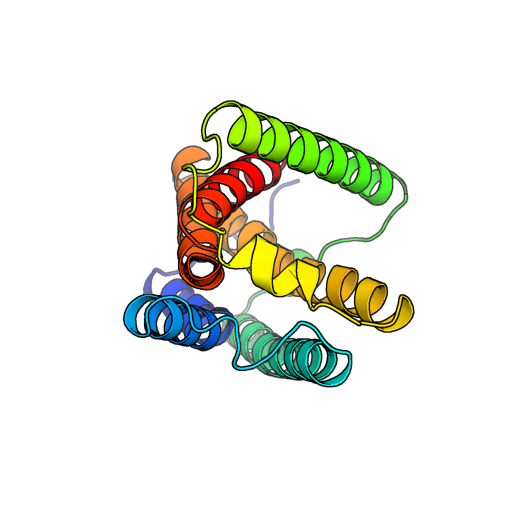C 1
ATOM 648 O O . GLY A 1 85 ? -14.331 8.795 -4.639 1.00 90.94 85 GLY A O 1
ATOM 649 N N . CYS A 1 86 ? -16.176 8.455 -5.853 1.00 91.38 86 CYS A N 1
ATOM 650 C CA . CYS A 1 86 ? -15.464 8.404 -7.134 1.00 91.38 86 CYS A CA 1
ATOM 651 C C . CYS A 1 86 ? -14.824 9.752 -7.492 1.00 91.38 86 CYS A C 1
ATOM 653 O O . CYS A 1 86 ? -13.686 9.775 -7.952 1.00 91.38 86 CYS A O 1
ATOM 655 N N . LEU A 1 87 ? -15.528 10.869 -7.269 1.00 94.38 87 LEU A N 1
ATOM 656 C CA . LEU A 1 87 ? -14.973 12.207 -7.488 1.00 94.38 87 LEU A CA 1
ATOM 657 C C . LEU A 1 87 ? -13.817 12.496 -6.522 1.00 94.38 87 LEU A C 1
ATOM 659 O O . LEU A 1 87 ? -12.767 12.956 -6.956 1.00 94.38 87 LEU A O 1
ATOM 663 N N . GLU A 1 88 ? -13.989 12.192 -5.235 1.00 93.12 88 GLU A N 1
ATOM 664 C CA . GLU A 1 88 ? -12.933 12.317 -4.222 1.00 93.12 88 GLU A CA 1
ATOM 665 C C . GLU A 1 88 ? -11.708 11.471 -4.607 1.00 93.12 88 GLU A C 1
ATOM 667 O O . GLU A 1 88 ? -10.590 11.979 -4.626 1.00 93.12 88 GLU A O 1
ATOM 672 N N . GLY A 1 89 ? -11.916 10.223 -5.037 1.00 91.75 89 GLY A N 1
ATOM 673 C CA . GLY A 1 89 ? -10.856 9.350 -5.540 1.00 91.75 89 GLY A CA 1
ATOM 674 C C . GLY A 1 89 ? -10.154 9.899 -6.786 1.00 91.75 89 GLY A C 1
ATOM 675 O O . GLY A 1 89 ? -8.930 9.839 -6.872 1.00 91.75 89 GLY A O 1
ATOM 676 N N . ALA A 1 90 ? -10.890 10.492 -7.731 1.00 94.00 90 ALA A N 1
ATOM 677 C CA . ALA A 1 90 ? -10.304 11.123 -8.915 1.00 94.00 90 ALA A CA 1
ATOM 678 C C . ALA A 1 90 ? -9.448 12.349 -8.552 1.00 94.00 90 ALA A C 1
ATOM 680 O O . ALA A 1 90 ? -8.352 12.519 -9.089 1.00 94.00 90 ALA A O 1
ATOM 681 N N . LEU A 1 91 ? -9.911 13.174 -7.607 1.00 95.69 91 LEU A N 1
ATOM 682 C CA . LEU A 1 91 ? -9.147 14.314 -7.094 1.00 95.69 91 LEU A CA 1
ATOM 683 C C . LEU A 1 91 ? -7.879 13.855 -6.364 1.00 95.69 91 LEU A C 1
ATOM 685 O O . LEU A 1 91 ? -6.810 14.418 -6.596 1.00 95.69 91 LEU A O 1
ATOM 689 N N . LEU A 1 92 ? -7.971 12.807 -5.540 1.00 94.94 92 LEU A N 1
ATOM 690 C CA . LEU A 1 92 ? -6.817 12.219 -4.854 1.00 94.94 92 LEU A CA 1
ATOM 691 C C . LEU A 1 92 ? -5.821 11.591 -5.826 1.00 94.94 92 LEU A C 1
ATOM 693 O O . LEU A 1 92 ? -4.617 11.749 -5.644 1.00 94.94 92 LEU A O 1
ATOM 697 N N . CYS A 1 93 ? -6.301 10.943 -6.887 1.00 94.38 93 CYS A N 1
ATOM 698 C CA . CYS A 1 93 ? -5.452 10.442 -7.962 1.00 94.38 93 CYS A CA 1
ATOM 699 C C . CYS A 1 93 ? -4.682 11.592 -8.629 1.00 94.38 93 CYS A C 1
ATOM 701 O O . CYS A 1 93 ? -3.458 11.530 -8.736 1.00 94.38 93 CYS A O 1
ATOM 703 N N . GLY A 1 94 ? -5.371 12.681 -8.989 1.00 97.00 94 GLY A N 1
ATOM 704 C CA . GLY A 1 94 ? -4.735 13.877 -9.546 1.00 97.00 94 GLY A CA 1
ATOM 705 C C . GLY A 1 94 ? -3.706 14.506 -8.600 1.00 97.00 94 GLY A C 1
ATOM 706 O O . GLY A 1 94 ? -2.595 14.824 -9.023 1.00 97.00 94 GLY A O 1
ATOM 707 N N . ALA A 1 95 ? -4.034 14.630 -7.311 1.00 97.06 95 ALA A N 1
ATOM 708 C CA . ALA A 1 95 ? -3.118 15.138 -6.291 1.00 97.06 95 ALA A CA 1
ATOM 709 C C . ALA A 1 95 ? -1.896 14.224 -6.097 1.00 97.06 95 ALA A C 1
ATOM 711 O O . ALA A 1 95 ? -0.775 14.714 -5.976 1.00 97.06 95 ALA A O 1
ATOM 712 N N . GLY A 1 96 ? -2.094 12.904 -6.120 1.00 95.88 96 GLY A N 1
ATOM 713 C CA . GLY A 1 96 ? -1.024 11.914 -6.045 1.00 95.88 96 GLY A CA 1
ATOM 714 C C . GLY A 1 96 ? -0.078 11.992 -7.243 1.00 95.88 96 GLY A C 1
ATOM 715 O O . GLY A 1 96 ? 1.137 12.025 -7.055 1.00 95.88 96 GLY A O 1
ATOM 716 N N . ILE A 1 97 ? -0.621 12.105 -8.460 1.00 95.44 97 ILE A N 1
ATOM 717 C CA . ILE A 1 97 ? 0.171 12.307 -9.684 1.00 95.44 97 ILE A CA 1
ATOM 718 C C . ILE A 1 97 ? 0.984 13.599 -9.576 1.00 95.44 97 ILE A C 1
ATOM 720 O O . ILE A 1 97 ? 2.194 13.572 -9.789 1.00 95.44 97 ILE A O 1
ATOM 724 N N . ALA A 1 98 ? 0.349 14.710 -9.191 1.00 96.44 98 ALA A N 1
ATOM 725 C CA . ALA A 1 98 ? 1.029 15.993 -9.031 1.00 96.44 98 ALA A CA 1
ATOM 726 C C . ALA A 1 98 ? 2.162 15.917 -7.994 1.00 96.44 98 ALA A C 1
ATOM 728 O O . ALA A 1 98 ? 3.262 16.407 -8.246 1.00 96.44 98 ALA A O 1
ATOM 729 N N . ALA A 1 99 ? 1.926 15.256 -6.857 1.00 94.75 99 ALA A N 1
ATOM 730 C CA . ALA A 1 99 ? 2.942 15.053 -5.831 1.00 94.75 99 ALA A CA 1
ATOM 731 C C . ALA A 1 99 ? 4.129 14.228 -6.354 1.00 94.75 99 ALA A C 1
ATOM 733 O O . ALA A 1 99 ? 5.275 14.609 -6.129 1.00 94.75 99 ALA A O 1
ATOM 734 N N . CYS A 1 100 ? 3.873 13.152 -7.105 1.00 91.56 100 CYS A N 1
ATOM 735 C CA . CYS A 1 100 ? 4.932 12.351 -7.726 1.00 91.56 100 CYS A CA 1
ATOM 736 C C . CYS A 1 100 ? 5.710 13.155 -8.781 1.00 91.56 100 CYS A C 1
ATOM 738 O O . CYS A 1 100 ? 6.933 13.102 -8.804 1.00 91.56 100 CYS A O 1
ATOM 740 N N . THR A 1 101 ? 5.035 13.984 -9.585 1.00 92.38 101 THR A N 1
ATOM 741 C CA . THR A 1 101 ? 5.706 14.868 -10.557 1.00 92.38 101 THR A CA 1
ATOM 742 C C . THR A 1 101 ? 6.634 15.878 -9.874 1.00 92.38 101 THR A C 1
ATOM 744 O O . THR A 1 101 ? 7.709 16.178 -10.389 1.00 92.38 101 THR A O 1
ATOM 747 N N . VAL A 1 102 ? 6.255 16.395 -8.700 1.00 92.69 102 VAL A N 1
ATOM 748 C CA . VAL A 1 102 ? 7.137 17.260 -7.901 1.00 92.69 102 VAL A CA 1
ATOM 749 C C . VAL A 1 102 ? 8.371 16.492 -7.426 1.00 92.69 102 VAL A C 1
ATOM 751 O O . VAL A 1 102 ? 9.473 17.033 -7.488 1.00 92.69 102 VAL A O 1
ATOM 754 N N . VAL A 1 103 ? 8.216 15.238 -6.992 1.00 90.44 103 VAL A N 1
ATOM 755 C CA . VAL A 1 103 ? 9.354 14.386 -6.611 1.00 90.44 103 VAL A CA 1
ATOM 756 C C . VAL A 1 103 ? 10.307 14.199 -7.788 1.00 90.44 103 VAL A C 1
ATOM 758 O O . VAL A 1 103 ? 11.499 14.452 -7.630 1.00 90.44 103 VAL A O 1
ATOM 761 N N . ASP A 1 104 ? 9.789 13.855 -8.967 1.00 87.62 104 ASP A N 1
ATOM 762 C CA . ASP A 1 104 ? 10.600 13.665 -10.177 1.00 87.62 104 ASP A CA 1
ATOM 763 C C . ASP A 1 104 ? 11.357 14.945 -10.576 1.00 87.62 104 ASP A C 1
ATOM 765 O O . ASP A 1 104 ? 12.508 14.888 -11.012 1.00 87.62 104 ASP A O 1
ATOM 769 N N . ALA A 1 105 ? 10.742 16.117 -10.387 1.00 89.38 105 ALA A N 1
ATOM 770 C CA . ALA A 1 105 ? 11.374 17.406 -10.662 1.00 89.38 105 ALA A CA 1
ATOM 771 C C . ALA A 1 105 ? 12.483 17.765 -9.654 1.00 89.38 105 ALA A C 1
ATOM 773 O O . ALA A 1 105 ? 13.470 18.403 -10.023 1.00 89.38 105 ALA A O 1
ATOM 774 N N . LEU A 1 106 ? 12.325 17.383 -8.382 1.00 89.62 106 LEU A N 1
ATOM 775 C CA . LEU A 1 106 ? 13.276 17.693 -7.307 1.00 89.62 106 LEU A CA 1
ATOM 776 C C . LEU A 1 106 ? 14.406 16.666 -7.182 1.00 89.62 106 LEU A C 1
ATOM 778 O O . LEU A 1 106 ? 15.483 16.999 -6.687 1.00 89.62 106 LEU A O 1
ATOM 782 N N . LEU A 1 107 ? 14.171 15.430 -7.620 1.00 86.88 107 LEU A N 1
ATOM 783 C CA . LEU A 1 107 ? 15.120 14.321 -7.579 1.00 86.88 107 LEU A CA 1
ATOM 784 C C . LEU A 1 107 ? 15.411 13.828 -9.003 1.00 86.88 107 LEU A C 1
ATOM 786 O O . LEU A 1 107 ? 15.055 12.699 -9.345 1.00 86.88 107 LEU A O 1
ATOM 790 N N . PRO A 1 108 ? 16.063 14.650 -9.848 1.00 75.69 108 PRO A N 1
ATOM 791 C CA . PRO A 1 108 ? 16.356 14.248 -11.212 1.00 75.69 108 PRO A CA 1
ATOM 792 C C . PRO A 1 108 ? 17.220 12.987 -11.215 1.00 75.69 108 PRO A C 1
ATOM 794 O O . PRO A 1 108 ? 18.159 12.847 -10.420 1.00 75.69 108 PRO A O 1
ATOM 797 N N . ALA A 1 109 ? 16.907 12.080 -12.141 1.00 74.81 109 ALA A N 1
ATOM 798 C CA . ALA A 1 109 ? 17.669 10.857 -12.330 1.00 74.81 109 ALA A CA 1
ATOM 799 C C . ALA A 1 109 ? 19.160 11.187 -12.478 1.00 74.81 109 ALA A C 1
ATOM 801 O O . ALA A 1 109 ? 19.554 12.072 -13.245 1.00 74.81 109 ALA A O 1
ATOM 802 N N . ARG A 1 110 ? 20.009 10.468 -11.737 1.00 75.00 110 ARG A N 1
ATOM 803 C CA . ARG A 1 110 ? 21.456 10.615 -11.902 1.00 75.00 110 ARG A CA 1
ATOM 804 C C . ARG A 1 110 ? 21.830 10.151 -13.313 1.00 75.00 110 ARG A C 1
ATOM 806 O O . ARG A 1 110 ? 21.369 9.084 -13.721 1.00 75.00 110 ARG A O 1
ATOM 813 N N . PRO A 1 111 ? 22.679 10.888 -14.051 1.00 68.88 111 PRO A N 1
ATOM 814 C CA . PRO A 1 111 ? 23.133 10.451 -15.366 1.00 68.88 111 PRO A CA 1
ATOM 815 C C . PRO A 1 111 ? 23.702 9.025 -15.303 1.00 68.88 111 PRO A C 1
ATOM 817 O O . PRO A 1 111 ? 24.632 8.763 -14.544 1.00 68.88 111 PRO A O 1
ATOM 820 N N . GLY A 1 112 ? 23.116 8.099 -16.067 1.00 66.25 112 GLY A N 1
ATOM 821 C CA . GLY A 1 112 ? 23.515 6.685 -16.106 1.00 66.25 112 GLY A CA 1
ATOM 822 C C . GLY A 1 112 ? 22.885 5.774 -15.042 1.00 66.25 112 GLY A C 1
ATOM 823 O O . GLY A 1 112 ? 23.063 4.562 -15.126 1.00 66.25 112 GLY A O 1
ATOM 824 N N . ALA A 1 113 ? 22.125 6.306 -14.080 1.00 75.19 113 ALA A N 1
ATOM 825 C CA . ALA A 1 113 ? 21.324 5.504 -13.158 1.00 75.19 113 ALA A CA 1
ATOM 826 C C . ALA A 1 113 ? 19.901 5.353 -13.709 1.00 75.19 113 ALA A C 1
ATOM 828 O O . ALA A 1 113 ? 19.221 6.347 -13.958 1.00 75.19 113 ALA A O 1
ATOM 829 N N . VAL A 1 114 ? 19.443 4.115 -13.892 1.00 76.69 114 VAL A N 1
ATOM 830 C CA . VAL A 1 114 ? 18.048 3.844 -14.255 1.00 76.69 114 VAL A CA 1
ATOM 831 C C . VAL A 1 114 ? 17.318 3.369 -13.007 1.00 76.69 114 VAL A C 1
ATOM 833 O O . VAL A 1 114 ? 17.658 2.319 -12.462 1.00 76.69 114 VAL A O 1
ATOM 836 N N . GLU A 1 115 ? 16.324 4.136 -12.562 1.00 85.94 115 GLU A N 1
ATOM 837 C CA . GLU A 1 115 ? 15.523 3.791 -11.386 1.00 85.94 115 GLU A CA 1
ATOM 838 C C . GLU A 1 115 ? 14.847 2.416 -11.564 1.00 85.94 115 GLU A C 1
ATOM 840 O O . GLU A 1 115 ? 14.308 2.138 -12.644 1.00 85.94 115 GLU A O 1
ATOM 845 N N . PRO A 1 116 ? 14.831 1.556 -10.527 1.00 88.19 116 PRO A N 1
ATOM 846 C CA . PRO A 1 116 ? 14.247 0.219 -10.608 1.00 88.19 116 PRO A CA 1
ATOM 847 C C . PRO A 1 116 ? 12.814 0.214 -11.140 1.00 88.19 116 PRO A C 1
ATOM 849 O O . PRO A 1 116 ? 12.499 -0.520 -12.075 1.00 88.19 116 PRO A O 1
ATOM 852 N N . VAL A 1 117 ? 11.956 1.095 -10.618 1.00 86.69 117 VAL A N 1
ATOM 853 C CA . VAL A 1 117 ? 10.561 1.203 -11.068 1.00 86.69 117 VAL A CA 1
ATOM 854 C C . VAL A 1 117 ? 10.445 1.571 -12.552 1.00 86.69 117 VAL A C 1
ATOM 856 O O . VAL A 1 117 ? 9.600 1.021 -13.258 1.00 86.69 117 VAL A O 1
ATOM 859 N N . ALA A 1 118 ? 11.330 2.428 -13.069 1.00 86.94 118 ALA A N 1
ATOM 860 C CA . ALA A 1 118 ? 11.331 2.803 -14.480 1.00 86.94 118 ALA A CA 1
ATOM 861 C C . ALA A 1 118 ? 11.702 1.610 -15.377 1.00 86.94 118 ALA A C 1
ATOM 863 O O . ALA A 1 118 ? 11.084 1.400 -16.421 1.00 86.94 118 ALA A O 1
ATOM 864 N N . GLN A 1 119 ? 12.659 0.782 -14.948 1.00 87.69 119 GLN A N 1
ATOM 865 C CA . GLN A 1 119 ? 13.025 -0.447 -15.659 1.00 87.69 119 GLN A CA 1
ATOM 866 C C . GLN A 1 119 ? 11.893 -1.491 -15.640 1.00 87.69 119 GLN A C 1
ATOM 868 O O . GLN A 1 119 ? 11.647 -2.148 -16.657 1.00 87.69 119 GLN A O 1
ATOM 873 N N . MET A 1 120 ? 11.178 -1.628 -14.515 1.00 87.19 120 MET A N 1
ATOM 874 C CA . MET A 1 120 ? 10.009 -2.513 -14.412 1.00 87.19 120 MET A CA 1
ATOM 875 C C . MET A 1 120 ? 8.907 -2.082 -15.388 1.00 87.19 120 MET A C 1
ATOM 877 O O . MET A 1 120 ? 8.332 -2.921 -16.083 1.00 87.19 120 MET A O 1
ATOM 881 N N . LEU A 1 121 ? 8.644 -0.773 -15.474 1.00 88.19 121 LEU A N 1
ATOM 882 C CA . LEU A 1 121 ? 7.637 -0.195 -16.366 1.00 88.19 121 LEU A CA 1
ATOM 883 C C . LEU A 1 121 ? 8.025 -0.294 -17.847 1.00 88.19 121 LEU A C 1
ATOM 885 O O . LEU A 1 121 ? 7.172 -0.605 -18.674 1.00 88.19 121 LEU A O 1
ATOM 889 N N . ALA A 1 122 ? 9.299 -0.100 -18.199 1.00 88.88 122 ALA A N 1
ATOM 890 C CA . ALA A 1 122 ? 9.763 -0.197 -19.588 1.00 88.88 122 ALA A CA 1
ATOM 891 C C . ALA A 1 122 ? 9.472 -1.578 -20.214 1.00 88.88 122 ALA A C 1
ATOM 893 O O . ALA A 1 122 ? 9.118 -1.693 -21.396 1.00 88.88 122 ALA A O 1
ATOM 894 N N . ASN A 1 123 ? 9.561 -2.626 -19.393 1.00 85.38 123 ASN A N 1
ATOM 895 C CA . ASN A 1 123 ? 9.321 -4.011 -19.790 1.00 85.38 123 ASN A CA 1
ATOM 896 C C . ASN A 1 123 ? 7.894 -4.498 -19.487 1.00 85.38 123 ASN A C 1
ATOM 898 O O . ASN A 1 123 ? 7.566 -5.641 -19.799 1.00 85.38 123 ASN A O 1
ATOM 902 N N . ALA A 1 124 ? 7.036 -3.649 -18.913 1.00 91.31 124 ALA A N 1
ATOM 903 C CA . ALA A 1 124 ? 5.670 -4.007 -18.559 1.00 91.31 124 ALA A CA 1
ATOM 904 C C . ALA A 1 124 ? 4.829 -4.276 -19.812 1.00 91.31 124 ALA A C 1
ATOM 906 O O . ALA A 1 124 ? 4.790 -3.465 -20.743 1.00 91.31 124 ALA A O 1
ATOM 907 N N . ARG A 1 125 ? 4.140 -5.417 -19.839 1.00 93.38 125 ARG A N 1
ATOM 908 C CA . ARG A 1 125 ? 3.211 -5.800 -20.913 1.00 93.38 125 ARG A CA 1
ATOM 909 C C . ARG A 1 125 ? 1.880 -6.361 -20.375 1.00 93.38 125 ARG A C 1
ATOM 911 O O . ARG A 1 125 ? 1.445 -7.401 -20.867 1.00 93.38 125 ARG A O 1
ATOM 918 N N . PRO A 1 126 ? 1.232 -5.741 -19.369 1.00 95.75 126 PRO A N 1
ATOM 919 C CA . PRO A 1 126 ? -0.069 -6.208 -18.920 1.00 95.75 126 PRO A CA 1
ATOM 920 C C . PRO A 1 126 ? -1.186 -5.768 -19.874 1.00 95.75 126 PRO A C 1
ATOM 922 O O . PRO A 1 126 ? -1.121 -4.709 -20.505 1.00 95.75 126 PRO A O 1
ATOM 925 N N . THR A 1 127 ? -2.245 -6.561 -19.952 1.00 97.25 127 THR A N 1
ATOM 926 C CA . THR A 1 127 ? -3.485 -6.180 -20.622 1.00 97.25 127 THR A CA 1
ATOM 927 C C . THR A 1 127 ? -4.250 -5.157 -19.786 1.00 97.25 127 THR A C 1
ATOM 929 O O . THR A 1 127 ? -4.198 -5.148 -18.555 1.00 97.25 127 THR A O 1
ATOM 932 N N . MET A 1 128 ? -5.022 -4.295 -20.454 1.00 97.81 128 MET A N 1
ATOM 933 C CA . MET A 1 128 ? -5.798 -3.247 -19.778 1.00 97.81 128 MET A CA 1
ATOM 934 C C . MET A 1 128 ? -6.771 -3.816 -18.736 1.00 97.81 128 MET A C 1
ATOM 936 O O . MET A 1 128 ? -6.956 -3.228 -17.677 1.00 97.81 128 MET A O 1
ATOM 940 N N . ILE A 1 129 ? -7.372 -4.979 -19.009 1.00 98.19 129 ILE A N 1
ATOM 941 C CA . ILE A 1 129 ? -8.298 -5.618 -18.069 1.00 98.19 129 ILE A CA 1
ATOM 942 C C . ILE A 1 129 ? -7.601 -6.024 -16.767 1.00 98.19 129 ILE A C 1
ATOM 944 O O . ILE A 1 129 ? -8.160 -5.814 -15.693 1.00 98.19 129 ILE A O 1
ATOM 948 N N . VAL A 1 130 ? -6.368 -6.535 -16.845 1.00 98.00 130 VAL A N 1
ATOM 949 C CA . VAL A 1 130 ? -5.584 -6.893 -15.659 1.00 98.00 130 VAL A CA 1
ATOM 950 C C . VAL A 1 130 ? -5.120 -5.643 -14.919 1.00 98.00 130 VAL A C 1
ATOM 952 O O . VAL A 1 130 ? -5.199 -5.622 -13.694 1.00 98.00 130 VAL A O 1
ATOM 955 N N . VAL A 1 131 ? -4.723 -4.581 -15.633 1.00 96.88 131 VAL A N 1
ATOM 956 C CA . VAL A 1 131 ? -4.390 -3.281 -15.020 1.00 96.88 131 VAL A CA 1
ATOM 957 C C . VAL A 1 131 ? -5.574 -2.735 -14.219 1.00 96.88 131 VAL A C 1
ATOM 959 O O . VAL A 1 131 ? -5.420 -2.389 -13.054 1.00 96.88 131 VAL A O 1
ATOM 962 N N . LEU A 1 132 ? -6.775 -2.715 -14.801 1.00 97.19 132 LEU A N 1
ATOM 963 C CA . LEU A 1 132 ? -7.973 -2.247 -14.101 1.00 97.19 132 LEU A CA 1
ATOM 964 C C . LEU A 1 132 ? -8.309 -3.128 -12.892 1.00 97.19 132 LEU A C 1
ATOM 966 O O . LEU A 1 132 ? -8.629 -2.607 -11.823 1.00 97.19 132 LEU A O 1
ATOM 970 N N . ALA A 1 133 ? -8.217 -4.452 -13.045 1.00 97.75 133 ALA A N 1
ATOM 971 C CA . ALA A 1 133 ? -8.486 -5.390 -11.963 1.00 97.75 133 ALA A CA 1
ATOM 972 C C . ALA A 1 133 ? -7.518 -5.196 -10.788 1.00 97.75 133 ALA A C 1
ATOM 974 O O . ALA A 1 133 ? -7.969 -5.107 -9.646 1.00 97.75 133 ALA A O 1
ATOM 975 N N . VAL A 1 134 ? -6.212 -5.079 -11.059 1.00 97.44 134 VAL A N 1
ATOM 976 C CA . VAL A 1 134 ? -5.220 -4.863 -10.001 1.00 97.44 134 VAL A CA 1
ATOM 977 C C . VAL A 1 134 ? -5.392 -3.487 -9.371 1.00 97.44 134 VAL A C 1
ATOM 979 O O . VAL A 1 134 ? -5.429 -3.413 -8.154 1.00 97.44 134 VAL A O 1
ATOM 982 N N . SER A 1 135 ? -5.616 -2.413 -10.138 1.00 94.88 135 SER A N 1
ATOM 983 C CA . SER A 1 135 ? -5.822 -1.074 -9.566 1.00 94.88 135 SER A CA 1
ATOM 984 C C . SER A 1 135 ? -7.003 -1.017 -8.593 1.00 94.88 135 SER A C 1
ATOM 986 O O . SER A 1 135 ? -6.926 -0.331 -7.577 1.00 94.88 135 SER A O 1
ATOM 988 N N . VAL A 1 136 ? -8.088 -1.745 -8.876 1.00 95.00 136 VAL A N 1
ATOM 989 C CA . VAL A 1 136 ? -9.248 -1.813 -7.977 1.00 95.00 136 VAL A CA 1
ATOM 990 C C . VAL A 1 136 ? -8.971 -2.703 -6.767 1.00 95.00 136 VAL A C 1
ATOM 992 O O . VAL A 1 136 ? -9.257 -2.293 -5.645 1.00 95.00 136 VAL A O 1
ATOM 995 N N . LEU A 1 137 ? -8.450 -3.916 -6.973 1.00 97.19 137 LEU A N 1
ATOM 996 C CA . LEU A 1 137 ? -8.288 -4.895 -5.895 1.00 97.19 137 LEU A CA 1
ATOM 997 C C . LEU A 1 137 ? -7.139 -4.541 -4.950 1.00 97.19 137 LEU A C 1
ATOM 999 O O . LEU A 1 137 ? -7.359 -4.552 -3.741 1.00 97.19 137 LEU A O 1
ATOM 1003 N N . ASN A 1 138 ? -5.979 -4.150 -5.481 1.00 97.12 138 ASN A N 1
ATOM 1004 C CA . ASN A 1 138 ? -4.845 -3.690 -4.679 1.00 97.12 138 ASN A CA 1
ATOM 1005 C C . ASN A 1 138 ? -5.208 -2.403 -3.926 1.00 97.12 138 ASN A C 1
ATOM 1007 O O . ASN A 1 138 ? -5.028 -2.337 -2.714 1.00 97.12 138 ASN A O 1
ATOM 1011 N N . GLY A 1 139 ? -5.837 -1.428 -4.596 1.00 94.81 139 GLY A N 1
ATOM 1012 C CA . GLY A 1 139 ? -6.304 -0.208 -3.933 1.00 94.81 139 GLY A CA 1
ATOM 1013 C C . GLY A 1 139 ? -7.305 -0.500 -2.810 1.00 94.81 139 GLY A C 1
ATOM 1014 O O . GLY A 1 139 ? -7.156 -0.018 -1.690 1.00 94.81 139 GLY A O 1
ATOM 1015 N N . LEU A 1 140 ? -8.305 -1.352 -3.062 1.00 95.69 140 LEU A N 1
ATOM 1016 C CA . LEU A 1 140 ? -9.259 -1.771 -2.032 1.00 95.69 140 LEU A CA 1
ATOM 1017 C C . LEU A 1 140 ? -8.559 -2.465 -0.857 1.00 95.69 140 LEU A C 1
ATOM 1019 O O . LEU A 1 140 ? -8.881 -2.183 0.300 1.00 95.69 140 LEU A O 1
ATOM 1023 N N . TYR A 1 141 ? -7.630 -3.372 -1.150 1.00 97.94 141 TYR A N 1
ATOM 1024 C CA . TYR A 1 141 ? -6.861 -4.116 -0.164 1.00 97.94 141 TYR A CA 1
ATOM 1025 C C . TYR A 1 141 ? -6.052 -3.177 0.734 1.00 97.94 141 TYR A C 1
ATOM 1027 O O . TYR A 1 141 ? -6.226 -3.178 1.956 1.00 97.94 141 TYR A O 1
ATOM 1035 N N . GLU A 1 142 ? -5.212 -2.336 0.133 1.00 97.56 142 GLU A N 1
ATOM 1036 C CA . GLU A 1 142 ? -4.339 -1.420 0.854 1.00 97.56 142 GLU A CA 1
ATOM 1037 C C . GLU A 1 142 ? -5.142 -0.418 1.678 1.00 97.56 142 GLU A C 1
ATOM 1039 O O . GLU A 1 142 ? -4.911 -0.307 2.882 1.00 97.56 142 GLU A O 1
ATOM 1044 N N . GLU A 1 143 ? -6.126 0.264 1.084 1.00 95.75 143 GLU A N 1
ATOM 1045 C CA . GLU A 1 143 ? -6.856 1.315 1.797 1.00 95.75 143 GLU A CA 1
ATOM 1046 C C . GLU A 1 143 ? -7.760 0.763 2.906 1.00 95.75 143 GLU A C 1
ATOM 1048 O O . GLU A 1 143 ? -7.962 1.437 3.919 1.00 95.75 143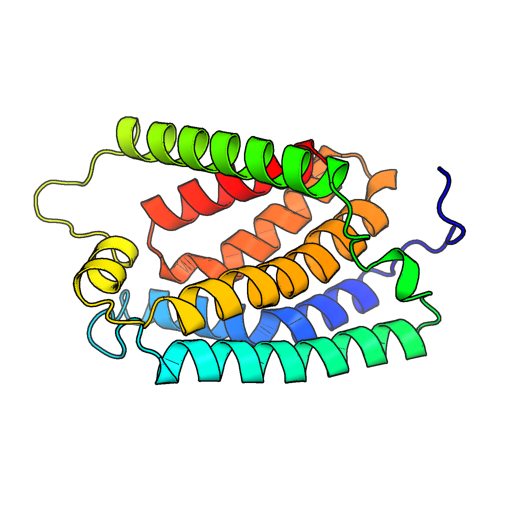 GLU A O 1
ATOM 1053 N N . THR A 1 144 ? -8.258 -0.475 2.786 1.00 96.31 144 THR A N 1
ATOM 1054 C CA . THR A 1 144 ? -9.030 -1.118 3.865 1.00 96.31 144 THR A CA 1
ATOM 1055 C C . THR A 1 144 ? -8.182 -1.284 5.126 1.00 96.31 144 THR A C 1
ATOM 1057 O O . THR A 1 144 ? -8.640 -0.971 6.228 1.00 96.31 144 THR A O 1
ATOM 1060 N N . PHE A 1 145 ? -6.941 -1.757 4.993 1.00 97.50 145 PHE A N 1
ATOM 1061 C CA . PHE A 1 145 ? -6.085 -2.016 6.153 1.00 97.50 145 PHE A CA 1
ATOM 1062 C C . PHE A 1 145 ? -5.298 -0.781 6.593 1.00 97.50 145 PHE A C 1
ATOM 1064 O O . PHE A 1 145 ? -5.186 -0.524 7.790 1.00 97.50 145 PHE A O 1
ATOM 1071 N N . LEU A 1 146 ? -4.779 0.011 5.659 1.00 96.94 146 LEU A N 1
ATOM 1072 C CA . LEU A 1 146 ? -3.980 1.187 5.980 1.00 96.94 146 LEU A CA 1
ATOM 1073 C C . LEU A 1 146 ? -4.851 2.340 6.477 1.00 96.94 146 LEU A C 1
ATOM 1075 O O . LEU A 1 146 ? -4.705 2.769 7.619 1.00 96.94 146 LEU A O 1
ATOM 1079 N N . LEU A 1 147 ? -5.805 2.813 5.680 1.00 94.94 147 LEU A N 1
ATOM 1080 C CA . LEU A 1 147 ? -6.643 3.941 6.088 1.00 94.94 147 LEU A CA 1
ATOM 1081 C C . LEU A 1 147 ? -7.821 3.491 6.954 1.00 94.94 147 LEU A C 1
ATOM 1083 O O . LEU A 1 147 ? -8.086 4.065 8.013 1.00 94.94 147 LEU A O 1
ATOM 1087 N N . GLY A 1 148 ? -8.520 2.439 6.525 1.00 93.38 148 GLY A N 1
ATOM 1088 C CA . GLY A 1 148 ? -9.709 1.917 7.195 1.00 93.38 148 GLY A CA 1
ATOM 1089 C C . GLY A 1 148 ? -9.431 1.377 8.596 1.00 93.38 148 GLY A C 1
ATOM 1090 O O . GLY A 1 148 ? -10.232 1.619 9.498 1.00 93.38 148 GLY A O 1
ATOM 1091 N N . TYR A 1 149 ? -8.301 0.695 8.800 1.00 95.06 149 TYR A N 1
ATOM 1092 C CA . TYR A 1 149 ? -7.935 0.135 10.100 1.00 95.06 149 TYR A CA 1
ATOM 1093 C C . TYR A 1 149 ? -6.838 0.930 10.820 1.00 95.06 149 TYR A C 1
ATOM 1095 O O . TYR A 1 149 ? -7.079 1.375 11.941 1.00 95.06 149 TYR A O 1
ATOM 1103 N N . LEU A 1 150 ? -5.652 1.138 10.225 1.00 95.12 150 LEU A N 1
ATOM 1104 C CA . LEU A 1 150 ? -4.543 1.783 10.949 1.00 95.12 150 LEU A CA 1
ATOM 1105 C C . LEU A 1 150 ? -4.806 3.265 11.221 1.00 95.12 150 LEU A C 1
ATOM 1107 O O . LEU A 1 150 ? -4.769 3.670 12.382 1.00 95.12 150 LEU A O 1
ATOM 1111 N N . VAL A 1 151 ? -5.087 4.072 10.192 1.00 94.88 151 VAL A N 1
ATOM 1112 C CA . VAL A 1 151 ? -5.269 5.522 10.386 1.00 94.88 151 VAL A CA 1
ATOM 1113 C C . VAL A 1 151 ? -6.436 5.792 11.331 1.00 94.88 151 VAL A C 1
ATOM 1115 O O . VAL A 1 151 ? -6.274 6.494 12.328 1.00 94.88 151 VAL A O 1
ATOM 1118 N N . ARG A 1 152 ? -7.593 5.167 11.090 1.00 91.81 152 ARG A N 1
ATOM 1119 C CA . ARG A 1 152 ? -8.758 5.315 11.975 1.00 91.81 152 ARG A CA 1
ATOM 1120 C C . ARG A 1 152 ? -8.502 4.791 13.388 1.00 91.81 152 ARG A C 1
ATOM 1122 O O . ARG A 1 152 ? -8.833 5.475 14.352 1.00 91.81 152 ARG A O 1
ATOM 1129 N N . GLY A 1 153 ? -7.890 3.615 13.525 1.00 91.50 153 GLY A N 1
ATOM 1130 C CA . GLY A 1 153 ? -7.622 2.992 14.824 1.00 91.50 153 GLY A CA 1
ATOM 1131 C C . GLY A 1 153 ? -6.653 3.791 15.701 1.00 91.50 153 GLY A C 1
ATOM 1132 O O . GLY A 1 153 ? -6.752 3.742 16.927 1.00 91.50 153 GLY A O 1
ATOM 1133 N N . PHE A 1 154 ? -5.756 4.565 15.085 1.00 92.94 154 PHE A N 1
ATOM 1134 C CA . PHE A 1 154 ? -4.787 5.412 15.780 1.00 92.94 154 PHE A CA 1
ATOM 1135 C C . PHE A 1 154 ? -5.108 6.910 15.739 1.00 92.94 154 PHE A C 1
ATOM 1137 O O . PHE A 1 154 ? -4.302 7.710 16.214 1.00 92.94 154 PHE A O 1
ATOM 1144 N N . ALA A 1 155 ? -6.282 7.312 15.248 1.00 91.75 155 ALA A N 1
ATOM 1145 C CA . ALA A 1 155 ? -6.658 8.723 15.134 1.00 91.75 155 ALA A CA 1
ATOM 1146 C C . ALA A 1 155 ? -6.597 9.479 16.479 1.00 91.75 155 ALA A C 1
ATOM 1148 O O . ALA A 1 155 ? -6.239 10.655 16.519 1.00 91.75 155 ALA A O 1
ATOM 1149 N N . SER A 1 156 ? -6.866 8.797 17.598 1.00 91.38 156 SER A N 1
ATOM 1150 C CA . SER A 1 156 ? -6.779 9.362 18.955 1.00 91.38 156 SER A CA 1
ATOM 1151 C C . SER A 1 156 ? -5.362 9.748 19.390 1.00 91.38 156 SER A C 1
ATOM 1153 O O . SER A 1 156 ? -5.207 10.547 20.308 1.00 91.38 156 SER A O 1
ATOM 1155 N N . PHE A 1 157 ? -4.329 9.197 18.748 1.00 91.81 157 PHE A N 1
ATOM 1156 C CA . PHE A 1 157 ? -2.922 9.540 18.990 1.00 91.81 157 PHE A CA 1
ATOM 1157 C C . PHE A 1 157 ? -2.454 10.727 18.130 1.00 91.81 157 PHE A C 1
ATOM 1159 O O . PHE A 1 157 ? -1.285 11.108 18.173 1.00 91.81 157 PHE A O 1
ATOM 1166 N N . GLY A 1 158 ? -3.371 11.331 17.366 1.00 93.62 158 GLY A N 1
ATOM 1167 C CA . GLY A 1 158 ? -3.125 12.471 16.495 1.00 93.62 158 GLY A CA 1
ATOM 1168 C C . GLY A 1 158 ? -2.927 12.068 15.035 1.00 93.62 158 GLY A C 1
ATOM 1169 O O . GLY A 1 158 ? -2.332 11.035 14.721 1.00 93.62 158 GLY A O 1
ATOM 1170 N N . ALA A 1 159 ? -3.392 12.934 14.130 1.00 94.00 159 ALA A N 1
ATOM 1171 C CA . ALA A 1 159 ? -3.357 12.699 12.687 1.00 94.00 159 ALA A CA 1
ATOM 1172 C C . ALA A 1 159 ? -1.940 12.392 12.174 1.00 94.00 159 ALA A C 1
ATOM 1174 O O . ALA A 1 159 ? -1.753 11.441 11.422 1.00 94.00 159 ALA A O 1
ATOM 1175 N N . SER A 1 160 ? -0.923 13.127 12.638 1.00 96.31 160 SER A N 1
ATOM 1176 C CA . SER A 1 160 ? 0.467 12.908 12.218 1.00 96.31 160 SER A CA 1
ATOM 1177 C C . SER A 1 160 ? 0.982 11.512 12.566 1.00 96.31 160 SER A C 1
ATOM 1179 O O . SER A 1 160 ? 1.690 10.910 11.763 1.00 96.31 160 SER A O 1
ATOM 1181 N N . PHE A 1 161 ? 0.624 10.980 13.740 1.00 95.69 161 PHE A N 1
ATOM 1182 C CA . PHE A 1 161 ? 1.022 9.631 14.140 1.00 95.69 161 PHE A CA 1
ATOM 1183 C C . PHE A 1 161 ? 0.297 8.574 13.300 1.00 95.69 161 PHE A C 1
ATOM 1185 O O . PHE A 1 161 ? 0.935 7.678 12.751 1.00 95.69 161 PHE A O 1
ATOM 1192 N N . ALA A 1 162 ? -1.022 8.713 13.155 1.00 95.38 162 ALA A N 1
ATOM 1193 C CA . ALA A 1 162 ? -1.856 7.793 12.391 1.00 95.38 162 ALA A CA 1
ATOM 1194 C C . ALA A 1 162 ? -1.426 7.710 10.913 1.00 95.38 162 ALA A C 1
ATOM 1196 O O . ALA A 1 162 ? -1.160 6.623 10.393 1.00 95.38 162 ALA A O 1
ATOM 1197 N N . VAL A 1 163 ? -1.277 8.865 10.256 1.00 97.25 163 VAL A N 1
ATOM 1198 C CA . VAL A 1 163 ? -0.802 8.964 8.869 1.00 97.25 163 VAL A CA 1
ATOM 1199 C C . VAL A 1 163 ? 0.645 8.493 8.759 1.00 97.25 163 VAL A C 1
ATOM 1201 O O . VAL A 1 163 ? 0.964 7.718 7.861 1.00 97.25 163 VAL A O 1
ATOM 1204 N N . GLY A 1 164 ? 1.516 8.892 9.690 1.00 97.88 164 GLY A N 1
ATOM 1205 C CA . GLY A 1 164 ? 2.921 8.483 9.706 1.00 97.88 164 GLY A CA 1
ATOM 1206 C C . GLY A 1 164 ? 3.098 6.966 9.783 1.00 97.88 164 GLY A C 1
ATOM 1207 O O . GLY A 1 164 ? 3.907 6.409 9.043 1.00 97.88 164 GLY A O 1
ATOM 1208 N N . LEU A 1 165 ? 2.303 6.279 10.609 1.00 97.00 165 LEU A N 1
ATOM 1209 C CA . LEU A 1 165 ? 2.313 4.818 10.694 1.00 97.00 165 LEU A CA 1
ATOM 1210 C C . LEU A 1 165 ? 1.868 4.171 9.375 1.00 97.00 165 LEU A C 1
ATOM 1212 O O . LEU A 1 165 ? 2.531 3.257 8.887 1.00 97.00 165 LEU A O 1
ATOM 1216 N N . SER A 1 166 ? 0.785 4.665 8.772 1.00 97.69 166 SER A N 1
ATOM 1217 C CA . SER A 1 166 ? 0.304 4.184 7.471 1.00 97.69 166 SER A CA 1
ATOM 1218 C C . SER A 1 166 ? 1.353 4.368 6.368 1.00 97.69 166 SER A C 1
ATOM 1220 O O . SER A 1 166 ? 1.628 3.445 5.602 1.00 97.69 166 SER A O 1
ATOM 1222 N N . VAL A 1 167 ? 1.977 5.548 6.307 1.00 98.38 167 VAL A N 1
ATOM 1223 C CA . VAL A 1 167 ? 3.050 5.871 5.355 1.00 98.38 167 VAL A CA 1
ATOM 1224 C C . VAL A 1 167 ? 4.266 4.977 5.575 1.00 98.38 167 VAL A C 1
ATOM 1226 O O . VAL A 1 167 ? 4.833 4.482 4.605 1.00 98.38 167 VAL A O 1
ATOM 1229 N N . LEU A 1 168 ? 4.653 4.727 6.829 1.00 98.31 168 LEU A N 1
ATOM 1230 C CA . LEU A 1 168 ? 5.775 3.850 7.154 1.00 98.31 168 LEU A CA 1
ATOM 1231 C C . LEU A 1 168 ? 5.532 2.424 6.653 1.00 98.31 168 LEU A C 1
ATOM 1233 O O . LEU A 1 168 ? 6.402 1.851 6.003 1.00 98.31 168 LEU A O 1
ATOM 1237 N N . VAL A 1 169 ? 4.353 1.858 6.922 1.00 98.38 169 VAL A N 1
ATOM 1238 C CA . VAL A 1 169 ? 3.986 0.515 6.447 1.00 98.38 169 VAL A CA 1
ATOM 1239 C C . VAL A 1 169 ? 4.050 0.461 4.918 1.00 98.38 169 VAL A C 1
ATOM 1241 O O . VAL A 1 169 ? 4.697 -0.436 4.376 1.00 98.38 169 VAL A O 1
ATOM 1244 N N . ARG A 1 170 ? 3.474 1.460 4.237 1.00 98.12 170 ARG A N 1
ATOM 1245 C CA . ARG A 1 170 ? 3.485 1.581 2.771 1.00 98.12 170 ARG A CA 1
ATOM 1246 C C . ARG A 1 170 ? 4.897 1.689 2.190 1.00 98.12 170 ARG A C 1
ATOM 1248 O O . ARG A 1 170 ? 5.244 0.983 1.246 1.00 98.12 170 ARG A O 1
ATOM 1255 N N . LEU A 1 171 ? 5.752 2.497 2.809 1.00 97.94 171 LEU A N 1
ATOM 1256 C CA . LEU A 1 171 ? 7.162 2.616 2.444 1.00 97.94 171 LEU A CA 1
ATOM 1257 C C . LEU A 1 171 ? 7.906 1.277 2.569 1.00 97.94 171 LEU A C 1
ATOM 1259 O O . LEU A 1 171 ? 8.698 0.934 1.692 1.00 97.94 171 LEU A O 1
ATOM 1263 N N . LEU A 1 172 ? 7.667 0.508 3.637 1.00 97.75 172 LEU A N 1
ATOM 1264 C CA . LEU A 1 172 ? 8.374 -0.756 3.863 1.00 97.75 172 LEU A CA 1
ATOM 1265 C C . LEU A 1 172 ? 8.091 -1.779 2.753 1.00 97.75 172 LEU A C 1
ATOM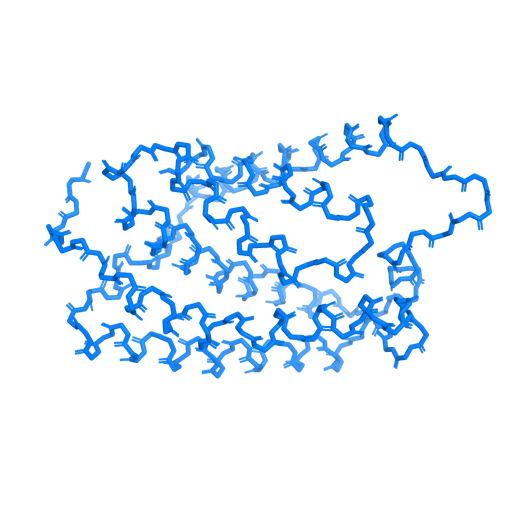 1267 O O . LEU A 1 172 ? 9.032 -2.400 2.252 1.00 97.75 172 LEU A O 1
ATOM 1271 N N . TYR A 1 173 ? 6.836 -1.925 2.318 1.00 96.88 173 TYR A N 1
ATOM 1272 C CA . TYR A 1 173 ? 6.495 -2.887 1.263 1.00 96.88 173 TYR A CA 1
ATOM 1273 C C . TYR A 1 173 ? 6.707 -2.376 -0.172 1.00 96.88 173 TYR A C 1
ATOM 1275 O O . TYR A 1 173 ? 6.706 -3.186 -1.094 1.00 96.88 173 TYR A O 1
ATOM 1283 N N . HIS A 1 174 ? 6.973 -1.081 -0.378 1.00 96.19 174 HIS A N 1
ATOM 1284 C CA . HIS A 1 174 ? 7.313 -0.528 -1.699 1.00 96.19 174 HIS A CA 1
ATOM 1285 C C . HIS A 1 174 ? 8.775 -0.113 -1.885 1.00 96.19 174 HIS A C 1
ATOM 1287 O O . HIS A 1 174 ? 9.151 0.361 -2.957 1.00 96.19 174 HIS A O 1
ATOM 1293 N N . ARG A 1 175 ? 9.635 -0.309 -0.884 1.00 94.25 175 ARG A N 1
ATOM 1294 C CA . ARG A 1 175 ? 11.060 0.049 -0.961 1.00 94.25 175 ARG A CA 1
ATOM 1295 C C . ARG A 1 175 ? 11.790 -0.535 -2.181 1.00 94.25 175 ARG A C 1
ATOM 1297 O O . ARG A 1 175 ? 12.740 0.082 -2.660 1.00 94.25 175 ARG A O 1
ATOM 1304 N N . TYR A 1 176 ? 11.333 -1.671 -2.710 1.00 92.38 176 TYR A N 1
ATOM 1305 C CA . TYR A 1 176 ? 11.848 -2.280 -3.944 1.00 92.38 176 TYR A CA 1
ATOM 1306 C C . TYR A 1 176 ? 11.792 -1.366 -5.182 1.00 92.38 176 TYR A C 1
ATOM 1308 O O . TYR A 1 176 ? 12.480 -1.633 -6.162 1.00 92.38 176 TYR A O 1
ATOM 1316 N N . GLN A 1 177 ? 10.995 -0.294 -5.166 1.00 92.25 177 GLN A N 1
ATOM 1317 C CA . GLN A 1 177 ? 10.860 0.630 -6.297 1.00 92.25 177 GLN A CA 1
ATOM 1318 C C . GLN A 1 177 ? 12.088 1.537 -6.497 1.00 92.25 177 GLN A C 1
ATOM 1320 O O . GLN A 1 177 ? 12.193 2.204 -7.527 1.00 92.25 177 GLN A O 1
ATOM 1325 N N . GLY A 1 178 ? 13.027 1.538 -5.546 1.00 91.25 178 GLY A N 1
ATOM 1326 C CA . GLY A 1 178 ? 14.216 2.387 -5.554 1.00 91.25 178 GLY A CA 1
ATOM 1327 C C . GLY A 1 178 ? 14.032 3.691 -4.771 1.00 91.25 178 GLY A C 1
ATOM 1328 O O . GLY A 1 178 ? 12.956 3.938 -4.221 1.00 91.25 178 GLY A O 1
ATOM 1329 N N . PRO A 1 179 ? 15.081 4.527 -4.668 1.00 90.44 179 PRO A N 1
ATOM 1330 C CA . PRO A 1 179 ? 15.050 5.748 -3.866 1.00 90.44 179 PRO A CA 1
ATOM 1331 C C . PRO A 1 179 ? 13.977 6.747 -4.304 1.00 90.44 179 PRO A C 1
ATOM 1333 O O . PRO A 1 179 ? 13.248 7.246 -3.448 1.00 90.44 179 PRO A O 1
ATOM 1336 N N . AL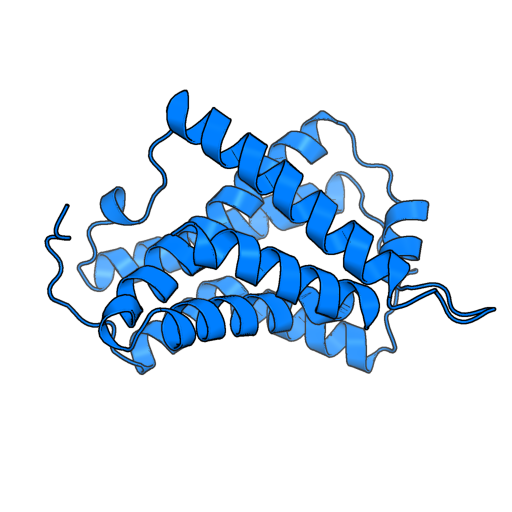A A 1 180 ? 13.845 7.017 -5.609 1.00 90.12 180 ALA A N 1
ATOM 1337 C CA . ALA A 1 180 ? 12.827 7.945 -6.100 1.00 90.12 180 ALA A CA 1
ATOM 1338 C C . ALA A 1 180 ? 11.417 7.383 -5.860 1.00 90.12 180 ALA A C 1
ATOM 1340 O O . ALA A 1 180 ? 10.570 8.065 -5.288 1.00 90.12 180 ALA A O 1
ATOM 1341 N N . GLY A 1 181 ? 11.206 6.099 -6.179 1.00 91.12 181 GLY A N 1
ATOM 1342 C CA . GLY A 1 181 ? 9.948 5.397 -5.909 1.00 91.12 181 GLY A CA 1
ATOM 1343 C C . GLY A 1 181 ? 9.546 5.440 -4.431 1.00 91.12 181 GLY A C 1
ATOM 1344 O O . GLY A 1 181 ? 8.407 5.759 -4.110 1.00 91.12 181 GLY A O 1
ATOM 1345 N N . ALA A 1 182 ? 10.493 5.226 -3.515 1.00 93.94 182 ALA A N 1
ATOM 1346 C CA . ALA A 1 182 ? 10.256 5.315 -2.076 1.00 93.94 182 ALA A CA 1
ATOM 1347 C C . ALA A 1 182 ? 9.779 6.711 -1.634 1.00 93.94 182 ALA A C 1
ATOM 1349 O O . ALA A 1 182 ? 8.857 6.818 -0.823 1.00 93.94 182 ALA A O 1
ATOM 1350 N N . VAL A 1 183 ? 10.367 7.784 -2.174 1.00 95.12 183 VAL A N 1
ATOM 1351 C CA . VAL A 1 183 ? 9.925 9.159 -1.886 1.00 95.12 183 VAL A CA 1
ATOM 1352 C C . VAL A 1 183 ? 8.538 9.415 -2.480 1.00 95.12 183 VAL A C 1
ATOM 1354 O O . VAL A 1 183 ? 7.675 9.955 -1.787 1.00 95.12 183 VAL A O 1
ATOM 1357 N N . SER A 1 184 ? 8.285 8.969 -3.711 1.00 94.81 184 SER A N 1
ATOM 1358 C CA . SER A 1 184 ? 6.966 9.064 -4.348 1.00 94.81 184 SER A CA 1
ATOM 1359 C C . SER A 1 184 ? 5.888 8.345 -3.535 1.00 94.81 184 SER A C 1
ATOM 1361 O O . SER A 1 184 ? 4.814 8.898 -3.312 1.00 94.81 184 SER A O 1
ATOM 1363 N N . VAL A 1 185 ? 6.193 7.164 -2.990 1.00 96.25 185 VAL A N 1
ATOM 1364 C CA . VAL A 1 185 ? 5.302 6.405 -2.100 1.00 96.25 185 VAL A CA 1
ATOM 1365 C C . VAL A 1 185 ? 5.009 7.155 -0.801 1.00 96.25 185 VAL A C 1
ATOM 1367 O O . VAL A 1 185 ? 3.865 7.164 -0.345 1.00 96.25 185 VAL A O 1
ATOM 1370 N N . VAL A 1 186 ? 6.014 7.804 -0.204 1.00 97.44 186 VAL A N 1
ATOM 1371 C CA . VAL A 1 186 ? 5.816 8.641 0.989 1.00 97.44 186 VAL A CA 1
ATOM 1372 C C . VAL A 1 186 ? 4.871 9.798 0.679 1.00 97.44 186 VAL A C 1
ATOM 1374 O O . VAL A 1 186 ? 3.895 9.999 1.401 1.00 97.44 186 VAL A O 1
ATOM 1377 N N . MET A 1 187 ? 5.114 10.519 -0.416 1.00 97.00 187 MET A N 1
ATOM 1378 C CA . MET A 1 187 ? 4.278 11.649 -0.824 1.00 97.00 187 MET A CA 1
ATOM 1379 C C . MET A 1 187 ? 2.846 11.213 -1.141 1.00 97.00 187 MET A C 1
ATOM 1381 O O . MET A 1 187 ? 1.896 11.822 -0.652 1.00 97.00 187 MET A O 1
ATOM 1385 N N . PHE A 1 188 ? 2.683 10.121 -1.887 1.00 96.12 188 PHE A N 1
ATOM 1386 C CA . PHE A 1 188 ? 1.382 9.525 -2.172 1.00 96.12 188 PHE A CA 1
ATOM 1387 C C . PHE A 1 188 ? 0.651 9.117 -0.888 1.00 96.12 188 PHE A C 1
ATOM 1389 O O . PHE A 1 188 ? -0.517 9.454 -0.697 1.00 96.12 188 PHE A O 1
ATOM 1396 N N . GLY A 1 189 ? 1.346 8.456 0.040 1.00 96.62 189 GLY A N 1
ATOM 1397 C CA . GLY A 1 189 ? 0.767 8.049 1.313 1.00 96.62 189 GLY A CA 1
ATOM 1398 C C . GLY A 1 189 ? 0.331 9.226 2.187 1.00 96.62 189 GLY A C 1
ATOM 1399 O O . GLY A 1 189 ? -0.702 9.125 2.847 1.00 96.62 189 GLY A O 1
ATOM 1400 N N . ILE A 1 190 ? 1.062 10.345 2.157 1.00 97.19 190 ILE A N 1
ATOM 1401 C CA . ILE A 1 190 ? 0.665 11.588 2.833 1.00 97.19 190 ILE A CA 1
ATOM 1402 C C . ILE A 1 190 ? -0.592 12.174 2.185 1.00 97.19 190 ILE A C 1
ATOM 1404 O O . ILE A 1 190 ? -1.509 12.542 2.911 1.00 97.19 190 ILE A O 1
ATOM 1408 N N . VAL A 1 191 ? -0.663 12.236 0.849 1.00 96.69 191 VAL A N 1
ATOM 1409 C CA . VAL A 1 191 ? -1.851 12.737 0.128 1.00 96.69 191 VAL A CA 1
ATOM 1410 C C . VAL A 1 191 ? -3.096 11.943 0.518 1.00 96.69 191 VAL A C 1
ATOM 1412 O O . VAL A 1 191 ? -4.113 12.536 0.872 1.00 96.69 191 VAL A O 1
ATOM 1415 N N . LEU A 1 192 ? -3.006 10.611 0.500 1.00 94.62 192 LEU A N 1
ATOM 1416 C CA . LEU A 1 192 ? -4.120 9.750 0.883 1.00 94.62 192 LEU A CA 1
ATOM 1417 C C . LEU A 1 192 ? -4.482 9.890 2.365 1.00 94.62 192 LEU A C 1
ATOM 1419 O O . LEU A 1 192 ? -5.652 10.041 2.701 1.00 94.62 192 LEU A O 1
ATOM 1423 N N . GLY A 1 193 ? -3.482 9.867 3.250 1.00 93.44 193 GLY A N 1
ATOM 1424 C CA . GLY A 1 193 ? -3.700 9.950 4.692 1.00 93.44 193 GLY A CA 1
ATOM 1425 C C . GLY A 1 193 ? -4.236 11.305 5.153 1.00 93.44 193 GLY A C 1
ATOM 1426 O O . GLY A 1 193 ? -5.009 11.353 6.097 1.00 93.44 193 GLY A O 1
ATOM 1427 N N . ALA A 1 194 ? -3.872 12.401 4.484 1.00 91.50 194 ALA A N 1
ATOM 1428 C CA . ALA A 1 194 ? -4.369 13.739 4.808 1.00 91.50 194 ALA A CA 1
ATOM 1429 C C . ALA A 1 194 ? -5.851 13.940 4.450 1.00 91.50 194 ALA A C 1
ATOM 1431 O O . ALA A 1 194 ? -6.487 14.857 4.968 1.00 91.50 194 ALA A O 1
ATOM 1432 N N . ALA A 1 195 ? -6.392 13.113 3.554 1.00 87.62 195 ALA A N 1
ATOM 1433 C CA . ALA A 1 195 ? -7.783 13.180 3.124 1.00 87.62 195 ALA A CA 1
ATOM 1434 C C . ALA A 1 195 ? -8.737 12.315 3.967 1.00 87.62 195 ALA A C 1
ATOM 1436 O O . ALA A 1 195 ? -9.945 12.349 3.723 1.00 87.62 195 ALA A O 1
ATOM 1437 N N . TYR A 1 196 ? -8.205 11.536 4.914 1.00 74.44 196 TYR A N 1
ATOM 1438 C CA . TYR A 1 196 ? -8.924 10.511 5.676 1.00 74.44 196 TYR A CA 1
ATOM 1439 C C . TYR A 1 196 ? -9.058 10.867 7.158 1.00 74.44 196 TYR A C 1
ATOM 1441 O O . TYR A 1 196 ? -10.123 10.540 7.733 1.00 74.44 196 TYR A O 1
#

Foldseek 3Di:
DDDPPPDQQDPVLLVVLLCLQCVVLLVVLVVCVVVVLCLVPDAAELVVLVVVLVSLVVSLCVSVVSVVVVVDDLVQLFDDDDPVVVVVVVVLVVQLVVLLVVLCVVDPADVPDDFSLNSSVVPHDYDPVSVVVSCVRVVRSLCSCLVSPQLVSCCVVPLCVSLVVSLVSQLSSQNSRDDSRSSSSSSSSCSVSVVD

Sequence (196 aa):
MAFASDKHPAYGEVATLIAISFGWFMLASVLAVLDGFPVSAAPFSDTSLIGLIVTELVLGVLALGYLRYRGYVLQELLPRPGWRGCLEGALLCGAGIAACTVVDALLPARPGAVEPVAQMLANARPTMIVVLAVSVLNGLYEETFLLGYLVRGFASFGASFAVGLSVLVRLLYHRYQGPAGAVSVVMFGIVLGAAY

Solvent-accessible surface area (backbone atoms only — not comparable to full-atom values): 10558 Å² total; per-residue (Å²): 134,85,74,95,62,90,66,67,69,51,68,71,58,51,52,50,43,46,46,54,63,40,38,66,47,27,50,53,13,49,50,29,51,75,62,69,42,66,49,87,80,69,47,48,29,50,68,57,48,51,49,47,50,54,50,50,52,53,30,47,51,52,38,51,51,49,41,46,75,73,67,49,66,66,80,75,30,49,85,76,89,46,74,67,52,51,51,52,50,52,51,51,51,53,52,34,51,53,47,35,53,51,44,52,70,74,56,62,76,55,91,93,56,76,55,37,47,58,56,29,54,74,58,41,64,55,49,70,69,53,52,54,50,41,58,51,52,52,48,53,54,50,43,29,51,34,50,37,41,45,24,58,48,32,41,90,74,33,64,68,53,14,34,48,51,35,24,49,55,52,33,46,41,42,40,40,26,30,74,68,44,30,53,32,45,39,50,35,35,48,55,57,43,75,77,108

pLDDT: mean 90.87, std 11.18, range [32.19, 98.56]

Secondary structure (DSSP, 8-state):
---S---PPPHHHHHHHHHHHHHHHHHHHHHHHHTT--TTS--S-HHHHHHHHHHHHHHHHHHHHHHHHTT--HHHHS----HHHHHHHHHHHHHHHHHHHHHHHHSPPPTTPPPHHHHHHHT----HHHHHHHHHHHHHHHHIIIIIIIIHHTGGG-HHHHHHHHHHHHHHHHGGGHHHHHHHHHHHHHHHHHT-

Radius of gyration: 17.25 Å; Cα contacts (8 Å, |Δi|>4): 195; chains: 1; bounding box: 44×32×42 Å

Mean predicted aligned error: 4.66 Å